Protein AF-A0A956HZG1-F1 (afdb_monomer_lite)

Sequence (227 aa):
VNPGNSGGPVLDGNGQVVGVVTGKLVGGIPVEGLGFATRGTILAELEKSAGSEHEYTGRMDLQFGAGFTVFGGPWGKGAGGTVALSVLAWDLVALRAHFLLGVGDDNVYGTEIVDRDFLRYGWDALLEYRLAARLGGNPFLFSFGGGVGMIFDDVDELVGKGSVDATTCGATKCNVDLTYTNRRTDRDQFMVIGTIGLGEFFRFNLGFNPDDFEDSYMLQAIFGMNI

pLDDT: mean 82.8, std 11.67, range [49.28, 97.0]

Secondary structure (DSSP, 8-state):
--TT-TTPEEE-TTS-EEEEEEEE--SSS--TT-EEEEEHHHHHHHHHHH-TT------EEEEEEEEEEEEEETTEEEEEEEEEEEEEETTTEEEEEEEEEEEEE----SSS-EEEEEEEEEEEEEEEEEEEEEETTEEEEEEEEEEEEEEEEEEEEEEEE----TTTS-SS----PPEEEEEEEEEEEEEEEEEEEETTTEEEEEEE-TT-TTT-EEEEEEEEEE-

Radius of gyration: 28.52 Å; chains: 1; bounding box: 70×40×90 Å

Structure (mmCIF, N/CA/C/O backbone):
data_AF-A0A956HZG1-F1
#
_entry.id   AF-A0A956HZG1-F1
#
loop_
_atom_site.group_PDB
_atom_site.id
_atom_site.type_symbol
_atom_site.label_atom_id
_atom_site.label_alt_id
_atom_site.label_comp_id
_atom_site.label_asym_id
_atom_site.label_entity_id
_atom_site.label_seq_id
_atom_site.pdbx_PDB_ins_code
_atom_site.Cartn_x
_atom_site.Cartn_y
_atom_site.Cartn_z
_atom_site.occupancy
_atom_site.B_iso_or_equiv
_atom_site.auth_seq_id
_atom_site.auth_comp_id
_atom_site.auth_asym_id
_atom_site.auth_atom_id
_atom_site.pdbx_PDB_model_num
ATOM 1 N N . VAL A 1 1 ? -1.688 12.474 40.157 1.00 73.62 1 VAL A N 1
ATOM 2 C CA . VAL A 1 1 ? -1.928 11.306 39.272 1.00 73.62 1 VAL A CA 1
ATOM 3 C C . VAL A 1 1 ? -0.594 10.863 38.698 1.00 73.62 1 VAL A C 1
ATOM 5 O O . VAL A 1 1 ? 0.104 11.722 38.190 1.00 73.62 1 VAL A O 1
ATOM 8 N N . ASN A 1 2 ? -0.217 9.590 38.805 1.00 79.38 2 ASN A N 1
ATOM 9 C CA . ASN A 1 2 ? 1.030 9.047 38.243 1.00 79.38 2 ASN A CA 1
ATOM 10 C C . ASN A 1 2 ? 0.721 7.921 37.240 1.00 79.38 2 ASN A C 1
ATOM 12 O O . ASN A 1 2 ? -0.408 7.418 37.248 1.00 79.38 2 ASN A O 1
ATOM 16 N N . PRO A 1 3 ? 1.683 7.513 36.386 1.00 76.19 3 PRO A N 1
ATOM 17 C CA . PRO A 1 3 ? 1.561 6.271 35.627 1.00 76.19 3 PRO A CA 1
ATOM 18 C C . PRO A 1 3 ? 1.169 5.113 36.556 1.00 76.19 3 PRO A C 1
ATOM 20 O O . PRO A 1 3 ? 1.746 4.968 37.630 1.00 76.19 3 PRO A O 1
ATOM 23 N N . GLY A 1 4 ? 0.155 4.340 36.162 1.00 77.81 4 GLY A N 1
ATOM 24 C CA . GLY A 1 4 ? -0.450 3.291 36.995 1.00 77.81 4 GLY A CA 1
ATOM 25 C C . GLY A 1 4 ? -1.760 3.687 37.688 1.00 77.81 4 GLY A C 1
ATOM 26 O O . GLY A 1 4 ? -2.494 2.807 38.116 1.00 77.81 4 GLY A O 1
ATOM 27 N N . ASN A 1 5 ? -2.113 4.978 37.730 1.00 82.38 5 ASN A N 1
ATOM 28 C CA . ASN A 1 5 ? -3.391 5.430 38.303 1.00 82.38 5 ASN A CA 1
ATOM 29 C C . ASN A 1 5 ? -4.534 5.508 37.273 1.00 82.38 5 ASN A C 1
ATOM 31 O O . ASN A 1 5 ? -5.676 5.746 37.660 1.00 82.38 5 ASN A O 1
ATOM 35 N N . SER A 1 6 ? -4.244 5.376 35.972 1.00 83.12 6 SER A N 1
ATOM 36 C CA . SER A 1 6 ? -5.266 5.393 34.916 1.00 83.12 6 SER A CA 1
ATOM 37 C C . SER A 1 6 ? -6.242 4.230 35.094 1.00 83.12 6 SER A C 1
ATOM 39 O O . SER A 1 6 ? -5.820 3.100 35.318 1.00 83.12 6 SER A O 1
ATOM 41 N N . GLY A 1 7 ? -7.540 4.514 34.990 1.00 84.62 7 GLY A N 1
ATOM 42 C CA . GLY A 1 7 ? -8.609 3.558 35.294 1.00 84.62 7 GLY A CA 1
ATOM 43 C C . GLY A 1 7 ? -9.023 3.527 36.770 1.00 84.62 7 GLY A C 1
ATOM 44 O O . GLY A 1 7 ? -10.041 2.926 37.096 1.00 84.62 7 GLY A O 1
ATOM 45 N N . GLY A 1 8 ? -8.288 4.198 37.665 1.00 89.94 8 GLY A N 1
ATOM 46 C CA . GLY A 1 8 ? -8.662 4.324 39.075 1.00 89.94 8 GLY A CA 1
ATOM 47 C C . GLY A 1 8 ? -9.830 5.300 39.300 1.00 89.94 8 GLY A C 1
ATOM 48 O O . GLY A 1 8 ? -9.995 6.247 38.525 1.00 89.94 8 GLY A O 1
ATOM 49 N N . PRO A 1 9 ? -10.633 5.116 40.364 1.00 92.94 9 PRO A N 1
ATOM 50 C CA . PRO A 1 9 ? -11.754 5.999 40.668 1.00 92.94 9 PRO A CA 1
ATOM 51 C C . PRO A 1 9 ? -11.284 7.355 41.214 1.00 92.94 9 PRO A C 1
ATOM 53 O O . PRO A 1 9 ? -10.295 7.449 41.942 1.00 92.94 9 PRO A O 1
ATOM 56 N N . VAL A 1 10 ? -12.036 8.409 40.902 1.00 92.94 10 VAL A N 1
ATOM 57 C CA . VAL A 1 10 ? -11.962 9.710 41.578 1.00 92.94 10 VAL A CA 1
ATOM 58 C C . VAL A 1 10 ? -13.117 9.789 42.562 1.00 92.94 10 VAL A C 1
ATOM 60 O O . VAL A 1 10 ? -14.270 9.629 42.161 1.00 92.94 10 VAL A O 1
ATOM 63 N N . LEU A 1 11 ? -12.801 10.034 43.833 1.00 94.19 11 LEU A N 1
ATOM 64 C CA . LEU A 1 11 ? -13.776 10.096 44.918 1.00 94.19 11 LEU A CA 1
ATOM 65 C C . LEU A 1 11 ? -14.026 11.546 45.350 1.00 94.19 11 LEU A C 1
ATOM 67 O O . LEU A 1 11 ? -13.102 12.361 45.336 1.00 94.19 11 LEU A O 1
ATOM 71 N N . ASP A 1 12 ? -15.259 11.863 45.741 1.00 95.31 12 ASP A N 1
ATOM 72 C CA . ASP A 1 12 ? -15.576 13.109 46.445 1.00 95.31 12 ASP A CA 1
ATOM 73 C C . ASP A 1 12 ? -15.278 13.015 47.956 1.00 95.31 12 ASP A C 1
ATOM 75 O O . ASP A 1 12 ? -14.813 11.992 48.464 1.00 95.31 12 ASP A O 1
ATOM 79 N N . GLY A 1 13 ? -15.560 14.092 48.698 1.00 94.56 13 GLY A N 1
ATOM 80 C CA . GLY A 1 13 ? -15.362 14.138 50.153 1.00 94.56 13 GLY A CA 1
ATOM 81 C C . GLY A 1 13 ? -16.232 13.160 50.957 1.00 94.56 13 GLY A C 1
ATOM 82 O O . GLY A 1 13 ? -15.965 12.957 52.138 1.00 94.56 13 GLY A O 1
ATOM 83 N N . ASN A 1 14 ? -17.236 12.541 50.332 1.00 95.25 14 ASN A N 1
ATOM 84 C CA . ASN A 1 14 ? -18.112 11.534 50.931 1.00 95.25 14 ASN A CA 1
ATOM 85 C C . ASN A 1 14 ? -17.738 10.103 50.503 1.00 95.25 14 ASN A C 1
ATOM 87 O O . ASN A 1 14 ? -18.454 9.158 50.836 1.00 95.25 14 ASN A O 1
ATOM 91 N N . GLY A 1 15 ? -16.652 9.928 49.742 1.00 92.00 15 GLY A N 1
ATOM 92 C CA . GLY A 1 15 ? -16.235 8.632 49.209 1.00 92.00 15 GLY A CA 1
ATOM 93 C C . GLY A 1 15 ? -17.053 8.152 48.006 1.00 92.00 15 GLY A C 1
ATOM 94 O O . GLY A 1 15 ? -16.964 6.979 47.653 1.00 92.00 15 GLY A O 1
ATOM 95 N N . GLN A 1 16 ? -17.845 9.021 47.371 1.00 93.31 16 GLN A N 1
ATOM 96 C CA . GLN A 1 16 ? -18.624 8.676 46.181 1.00 93.31 16 GLN A CA 1
ATOM 97 C C . GLN A 1 16 ? -17.771 8.793 44.920 1.00 93.31 16 GLN A C 1
ATOM 99 O O . GLN A 1 16 ? -17.002 9.743 44.768 1.00 93.31 16 GLN A O 1
ATOM 104 N N . VAL A 1 17 ? -17.927 7.852 43.985 1.00 91.25 17 VAL A N 1
ATOM 105 C CA . VAL A 1 17 ? -17.213 7.885 42.701 1.00 91.25 17 VAL A CA 1
ATOM 106 C C . VAL A 1 17 ? -17.801 8.982 41.813 1.00 91.25 17 VAL A C 1
ATOM 108 O O . VAL A 1 17 ? -18.934 8.884 41.350 1.00 91.25 17 VAL A O 1
ATOM 111 N N . VAL A 1 18 ? -17.009 10.014 41.530 1.00 95.00 18 VAL A N 1
ATOM 112 C CA . VAL A 1 18 ? -17.389 11.138 40.655 1.00 95.00 18 VAL A CA 1
ATOM 113 C C . VAL A 1 18 ? -16.740 11.071 39.273 1.00 95.00 18 VAL A C 1
ATOM 115 O O . VAL A 1 18 ? -17.099 11.834 38.372 1.00 95.00 18 VAL A O 1
ATOM 118 N N . GLY A 1 19 ? -15.807 10.142 39.064 1.00 93.06 19 GLY A N 1
ATOM 119 C CA . GLY A 1 19 ? -15.171 9.922 37.772 1.00 93.06 19 GLY A CA 1
ATOM 120 C C . GLY A 1 19 ? -14.107 8.836 37.782 1.00 93.06 19 GLY A C 1
ATOM 121 O O . GLY A 1 19 ? -13.880 8.178 38.794 1.00 93.06 19 GLY A O 1
ATOM 122 N N . VAL A 1 20 ? -13.443 8.674 36.641 1.00 92.12 20 VAL A N 1
ATOM 123 C CA . VAL A 1 20 ? -12.341 7.727 36.436 1.00 92.12 20 VAL A CA 1
ATOM 124 C C . VAL A 1 20 ? -11.135 8.485 35.907 1.00 92.12 20 VAL A C 1
ATOM 126 O O . VAL A 1 20 ? -11.248 9.255 34.953 1.00 92.12 20 VAL A O 1
ATOM 129 N N . VAL A 1 21 ? -9.976 8.277 36.526 1.00 90.94 21 VAL A N 1
ATOM 130 C CA . VAL A 1 21 ? -8.713 8.899 36.126 1.00 90.94 21 VAL A CA 1
ATOM 131 C C . VAL A 1 21 ? -8.353 8.450 34.712 1.00 90.94 21 VAL A C 1
ATOM 133 O O . VAL A 1 21 ? -8.165 7.260 34.460 1.00 90.94 21 VAL A O 1
ATOM 136 N N . THR A 1 22 ? -8.206 9.399 33.792 1.00 87.25 22 THR A N 1
ATOM 137 C CA . THR A 1 22 ? -7.825 9.113 32.400 1.00 87.25 22 THR A CA 1
ATOM 138 C C . THR A 1 22 ? -6.346 9.348 32.159 1.00 87.25 22 THR A C 1
ATOM 140 O O . THR A 1 22 ? -5.695 8.562 31.471 1.00 87.25 22 THR A O 1
ATOM 143 N N . GLY A 1 23 ? -5.776 10.374 32.785 1.00 81.75 23 GLY A N 1
ATOM 144 C CA . GLY A 1 23 ? -4.357 10.650 32.645 1.00 81.75 23 GLY A CA 1
ATOM 145 C C . GLY A 1 23 ? -3.878 11.852 33.439 1.00 81.75 23 GLY A C 1
ATOM 146 O O . GLY A 1 23 ? -4.622 12.521 34.154 1.00 81.75 23 GLY A O 1
ATOM 147 N N . LYS A 1 24 ? -2.586 12.123 33.299 1.00 78.25 24 LYS A N 1
ATOM 148 C CA . LYS A 1 24 ? -1.942 13.360 33.736 1.00 78.25 24 LYS A CA 1
ATOM 149 C C . LYS A 1 24 ? -1.638 14.192 32.491 1.00 78.25 24 LYS A C 1
ATOM 151 O O . LYS A 1 24 ? -1.433 13.624 31.424 1.00 78.25 24 LYS A O 1
ATOM 156 N N . LEU A 1 25 ? -1.583 15.515 32.621 1.00 69.00 25 LEU A N 1
ATOM 157 C CA . LEU A 1 25 ? -0.993 16.351 31.576 1.00 69.00 25 LEU A CA 1
ATOM 158 C C . LEU A 1 25 ? 0.485 15.952 31.411 1.00 69.00 25 LEU A C 1
ATOM 160 O O . LEU A 1 25 ? 1.277 16.129 32.338 1.00 69.00 25 LEU A O 1
ATOM 164 N N . VAL A 1 26 ? 0.850 15.378 30.265 1.00 63.88 26 VAL A N 1
ATOM 165 C CA . VAL A 1 26 ? 2.242 15.031 29.947 1.00 63.88 26 VAL A CA 1
ATOM 166 C C . VAL A 1 26 ? 2.642 15.816 28.700 1.00 63.88 26 VAL A C 1
ATOM 168 O O . VAL A 1 26 ? 2.097 15.581 27.628 1.00 63.88 26 VAL A O 1
ATOM 171 N N . GLY A 1 27 ? 3.553 16.779 28.861 1.00 52.97 27 GLY A N 1
ATOM 172 C CA . GLY A 1 27 ? 4.038 17.657 27.789 1.00 52.97 27 GLY A CA 1
ATOM 173 C C . GLY A 1 27 ? 4.014 19.136 28.190 1.00 52.97 27 GLY A C 1
ATOM 174 O O . GLY A 1 27 ? 2.958 19.674 28.508 1.00 52.97 27 GLY A O 1
ATOM 175 N N . GLY A 1 28 ? 5.183 19.788 28.180 1.00 65.44 28 GLY A N 1
ATOM 176 C CA . GLY A 1 28 ? 5.357 21.196 28.565 1.00 65.44 28 GLY A CA 1
ATOM 177 C C . GLY A 1 28 ? 5.917 21.396 29.979 1.00 65.44 28 GLY A C 1
ATOM 178 O O . GLY A 1 28 ? 6.555 20.503 30.537 1.00 65.44 28 GLY A O 1
ATOM 179 N N . ILE A 1 29 ? 5.700 22.590 30.547 1.00 59.28 29 ILE A N 1
ATOM 180 C CA . ILE A 1 29 ? 6.095 22.926 31.924 1.00 59.28 29 ILE A CA 1
ATOM 181 C C . ILE A 1 29 ? 5.394 21.937 32.869 1.00 59.28 29 ILE A C 1
ATOM 183 O O . ILE A 1 29 ? 4.169 21.812 32.795 1.00 59.28 29 ILE A O 1
ATOM 187 N N . PRO A 1 30 ? 6.124 21.217 33.736 1.00 57.19 30 PRO A N 1
ATOM 188 C CA . PRO A 1 30 ? 5.518 20.263 34.651 1.00 57.19 30 PRO A CA 1
ATOM 189 C C . PRO A 1 30 ? 4.584 21.002 35.609 1.00 57.19 30 PRO A C 1
ATOM 191 O O . PRO A 1 30 ? 5.031 21.688 36.523 1.00 57.19 30 PRO A O 1
ATOM 194 N N . VAL A 1 31 ? 3.275 20.866 35.395 1.00 66.44 31 VAL A N 1
ATOM 195 C CA . VAL A 1 31 ? 2.283 21.366 36.345 1.00 66.44 31 VAL A CA 1
ATOM 196 C C . VAL A 1 31 ? 2.022 20.272 37.370 1.00 66.44 31 VAL A C 1
ATOM 198 O O . VAL A 1 31 ? 1.439 19.223 37.073 1.00 66.44 31 VAL A O 1
ATOM 201 N N . GLU A 1 32 ? 2.517 20.488 38.582 1.00 75.19 32 GLU A N 1
ATOM 202 C CA . GLU A 1 32 ? 2.223 19.622 39.715 1.00 75.19 32 GLU A CA 1
ATOM 203 C C . GLU A 1 32 ? 0.752 19.748 40.126 1.00 75.19 32 GLU A C 1
ATOM 205 O O . GLU A 1 32 ? 0.132 20.802 40.008 1.00 75.19 32 GLU A O 1
ATOM 210 N N . GLY A 1 33 ? 0.167 18.641 40.585 1.00 75.69 33 GLY A N 1
ATOM 211 C CA . GLY A 1 33 ? -1.195 18.629 41.124 1.00 75.69 33 GLY A CA 1
ATOM 212 C C . GLY A 1 33 ? -2.339 18.571 40.104 1.00 75.69 33 GLY A C 1
ATOM 213 O O . GLY A 1 33 ? -3.471 18.342 40.517 1.00 75.69 33 GLY A O 1
ATOM 214 N N . LEU A 1 34 ? -2.086 18.685 38.795 1.00 80.06 34 LEU A N 1
ATOM 215 C CA . LEU A 1 34 ? -3.138 18.555 37.776 1.00 80.06 34 LEU A CA 1
ATOM 216 C C . LEU A 1 34 ? -3.239 17.133 37.208 1.00 80.06 34 LEU A C 1
ATOM 218 O O . LEU A 1 34 ? -2.249 16.514 36.812 1.00 80.06 34 LEU A O 1
ATOM 222 N N . GLY A 1 35 ? -4.464 16.618 37.147 1.00 84.00 35 GLY A N 1
ATOM 223 C CA . GLY A 1 35 ? -4.815 15.348 36.519 1.00 84.00 35 GLY A CA 1
ATOM 224 C C . GLY A 1 35 ? -6.185 15.444 35.858 1.00 84.00 35 GLY A C 1
ATOM 225 O O . GLY A 1 35 ? -7.001 16.284 36.232 1.00 84.00 35 GLY A O 1
ATOM 226 N N . PHE A 1 36 ? -6.424 14.586 34.875 1.00 88.12 36 PHE A N 1
ATOM 227 C CA . PHE A 1 36 ? -7.685 14.511 34.153 1.00 88.12 36 PHE A CA 1
ATOM 228 C C . PHE A 1 36 ? -8.458 13.264 34.558 1.00 88.12 36 PHE A C 1
ATOM 230 O O . PHE A 1 36 ? -7.886 12.194 34.797 1.00 88.12 36 PHE A O 1
ATOM 237 N N . ALA A 1 37 ? -9.775 13.417 34.606 1.00 90.62 37 ALA A N 1
ATOM 238 C CA . ALA A 1 37 ? -10.706 12.333 34.836 1.00 90.62 37 ALA A CA 1
ATOM 239 C C . ALA A 1 37 ? -11.943 12.513 33.959 1.00 90.62 37 ALA A C 1
ATOM 241 O O . ALA A 1 37 ? -12.422 13.634 33.771 1.00 90.62 37 ALA A O 1
ATOM 242 N N . THR A 1 38 ? -12.476 11.405 33.455 1.00 91.19 38 THR A N 1
ATOM 243 C CA . THR A 1 38 ? -13.798 11.394 32.827 1.00 91.19 38 THR A CA 1
ATOM 244 C C . THR A 1 38 ? -14.845 11.361 33.927 1.00 91.19 38 THR A C 1
ATOM 246 O O . THR A 1 38 ? -14.749 10.557 34.854 1.00 91.19 38 THR A O 1
ATOM 249 N N . ARG A 1 39 ? -15.846 12.241 33.843 1.00 92.06 39 ARG A N 1
ATOM 250 C CA . ARG A 1 39 ? -16.932 12.310 34.829 1.00 92.06 39 ARG A CA 1
ATOM 251 C C . ARG A 1 39 ? -17.759 11.029 34.816 1.00 92.06 39 ARG A C 1
ATOM 253 O O . ARG A 1 39 ? -18.134 10.546 33.750 1.00 92.06 39 ARG A O 1
ATOM 260 N N . GLY A 1 40 ? -18.114 10.549 36.004 1.00 87.12 40 GLY A N 1
ATOM 261 C CA . GLY A 1 40 ? -18.929 9.348 36.176 1.00 87.12 40 GLY A CA 1
ATOM 262 C C . GLY A 1 40 ? -20.302 9.468 35.514 1.00 87.12 40 GLY A C 1
ATOM 263 O O . GLY A 1 40 ? -20.788 8.499 34.951 1.00 87.12 40 GLY A O 1
ATOM 264 N N . THR A 1 41 ? -20.888 10.669 35.480 1.00 88.75 41 THR A N 1
ATOM 265 C CA . THR A 1 41 ? -22.173 10.916 34.804 1.00 88.75 41 THR A CA 1
ATOM 266 C C . THR A 1 41 ? -22.105 10.651 33.301 1.00 88.75 41 THR A C 1
ATOM 268 O O . THR A 1 41 ? -23.005 10.026 32.758 1.00 88.75 41 THR A O 1
ATOM 271 N N . ILE A 1 42 ? -21.013 11.064 32.647 1.00 83.94 42 ILE A N 1
ATOM 272 C CA . ILE A 1 42 ? -20.795 10.826 31.213 1.00 83.94 42 ILE A CA 1
ATOM 273 C C . ILE A 1 42 ? -20.550 9.341 30.957 1.00 83.94 42 ILE A C 1
ATOM 275 O O . ILE A 1 42 ? -21.062 8.800 29.987 1.00 83.94 42 ILE A O 1
ATOM 279 N N . LEU A 1 43 ? -19.812 8.663 31.840 1.00 81.81 43 LEU A N 1
ATOM 280 C CA . LEU A 1 43 ? -19.607 7.216 31.742 1.00 81.81 43 LEU A CA 1
ATOM 281 C C . LEU A 1 43 ? -20.919 6.443 31.912 1.00 81.81 43 LEU A C 1
ATOM 283 O O . LEU A 1 43 ? -21.157 5.510 31.160 1.00 81.81 43 LEU A O 1
ATOM 287 N N . ALA A 1 44 ? -21.789 6.862 32.832 1.00 80.88 44 ALA A N 1
ATOM 288 C CA . ALA A 1 44 ? -23.104 6.258 33.032 1.00 80.88 44 ALA A CA 1
ATOM 289 C C . ALA A 1 44 ? -24.059 6.520 31.853 1.00 80.88 44 ALA A C 1
ATOM 291 O O . ALA A 1 44 ? -24.886 5.675 31.522 1.00 80.88 44 ALA A O 1
ATOM 292 N N . GLU A 1 45 ? -23.968 7.681 31.200 1.00 81.19 45 GLU A N 1
ATOM 293 C CA . GLU A 1 45 ? -24.670 7.944 29.936 1.00 81.19 45 GLU A CA 1
ATOM 294 C C . GLU A 1 45 ? -24.120 7.077 28.799 1.00 81.19 45 GLU A C 1
ATOM 296 O O . GLU A 1 45 ? -24.895 6.529 28.011 1.00 81.19 45 GLU A O 1
ATOM 301 N N . LEU A 1 46 ? -22.797 6.900 28.740 1.00 75.50 46 LEU A N 1
ATOM 302 C CA . LEU A 1 46 ? -22.145 6.018 27.777 1.00 75.50 46 LEU A CA 1
ATOM 303 C C . LEU A 1 46 ? -22.561 4.558 27.994 1.00 75.50 46 LEU A C 1
ATOM 305 O O . LEU A 1 46 ? -22.884 3.876 27.039 1.00 75.50 46 LEU A O 1
ATOM 309 N N . GLU A 1 47 ? -22.624 4.095 29.240 1.00 76.88 47 GLU A N 1
ATOM 310 C CA . GLU A 1 47 ? -23.087 2.754 29.610 1.00 76.88 47 GLU A CA 1
ATOM 311 C C . GLU A 1 47 ? -24.561 2.547 29.239 1.00 76.88 47 GLU A C 1
ATOM 313 O O . GLU A 1 47 ? -24.920 1.551 28.616 1.00 76.88 47 GLU A O 1
ATOM 318 N N . LYS A 1 48 ? -25.427 3.521 29.547 1.00 74.62 48 LYS A N 1
ATOM 319 C CA . LYS A 1 48 ? -26.851 3.471 29.178 1.00 74.62 48 LYS A CA 1
ATOM 320 C C . LYS A 1 48 ? -27.073 3.480 27.668 1.00 74.62 48 LYS A C 1
ATOM 322 O O . LYS A 1 48 ? -28.012 2.844 27.200 1.00 74.62 48 LYS A O 1
ATOM 327 N N . SER A 1 49 ? -26.249 4.217 26.923 1.00 68.00 49 SER A N 1
ATOM 328 C CA . SER A 1 49 ? -26.307 4.252 25.457 1.00 68.00 49 SER A CA 1
ATOM 329 C C . SER A 1 49 ? -25.631 3.044 24.805 1.00 68.00 49 SER A C 1
ATOM 331 O O . SER A 1 49 ? -26.050 2.643 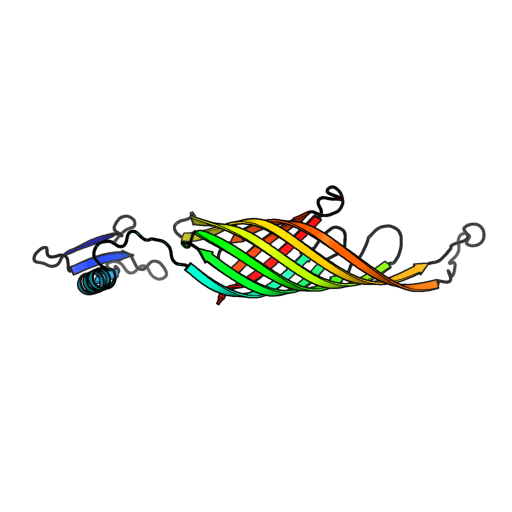23.723 1.00 68.00 49 SER A O 1
ATOM 333 N N . ALA A 1 50 ? -24.646 2.435 25.467 1.00 66.38 50 ALA A N 1
ATOM 334 C CA . ALA A 1 50 ? -23.978 1.214 25.026 1.00 66.38 50 ALA A CA 1
ATOM 335 C C . ALA A 1 50 ? -24.775 -0.063 25.349 1.00 66.38 50 ALA A C 1
ATOM 337 O O . ALA A 1 50 ? -24.559 -1.074 24.691 1.00 66.38 50 ALA A O 1
ATOM 338 N N . GLY A 1 51 ? -25.705 -0.024 26.312 1.00 59.00 51 GLY A N 1
ATOM 339 C CA . GLY A 1 51 ? -26.460 -1.198 26.759 1.00 59.00 51 GLY A CA 1
ATOM 340 C C . GLY A 1 51 ? -25.615 -2.140 27.629 1.00 59.00 51 GLY A C 1
ATOM 341 O O . GLY A 1 51 ? -24.395 -2.204 27.514 1.00 59.00 51 GLY A O 1
ATOM 342 N N . SER A 1 52 ? -26.256 -2.880 28.538 1.00 57.88 52 SER A N 1
ATOM 343 C CA . SER A 1 52 ? -25.573 -3.649 29.592 1.00 57.88 52 SER A CA 1
ATOM 344 C C . SER A 1 52 ? -24.841 -4.923 29.135 1.00 57.88 52 SER A C 1
ATOM 346 O O . SER A 1 52 ? -24.252 -5.589 29.976 1.00 57.88 52 SER A O 1
ATOM 348 N N . GLU A 1 53 ? -24.840 -5.275 27.847 1.00 50.31 53 GLU A N 1
ATOM 349 C CA . GLU A 1 53 ? -24.191 -6.492 27.326 1.00 50.31 53 GLU A CA 1
ATOM 350 C C . GLU A 1 53 ? -23.787 -6.346 25.850 1.00 50.31 53 GLU A C 1
ATOM 352 O O . GLU A 1 53 ? -24.217 -7.101 24.976 1.00 50.31 53 GLU A O 1
ATOM 357 N N . HIS A 1 54 ? -22.956 -5.363 25.525 1.00 50.91 54 HIS A N 1
ATOM 358 C CA . HIS A 1 54 ? -22.249 -5.388 24.247 1.00 50.91 54 HIS A CA 1
ATOM 359 C C . HIS A 1 54 ? -20.795 -5.760 24.501 1.00 50.91 54 HIS A C 1
ATOM 361 O O . HIS A 1 54 ? -19.906 -4.916 24.591 1.00 50.91 54 HIS A O 1
ATOM 367 N N . GLU A 1 55 ? -20.570 -7.074 24.626 1.00 55.78 55 GLU A N 1
ATOM 368 C CA . GLU A 1 55 ? -19.294 -7.663 24.228 1.00 55.78 55 GLU A CA 1
ATOM 369 C C . GLU A 1 55 ? -18.983 -7.075 22.849 1.00 55.78 55 GLU A C 1
ATOM 371 O O . GLU A 1 55 ? -19.829 -7.129 21.959 1.00 55.78 55 GLU A O 1
ATOM 376 N N . TYR A 1 56 ? -17.859 -6.372 22.709 1.00 61.44 56 TYR A N 1
ATOM 377 C CA . TYR A 1 56 ? -17.531 -5.668 21.474 1.00 61.44 56 TYR A CA 1
ATOM 378 C C . TYR A 1 56 ? -17.523 -6.681 20.318 1.00 61.44 56 TYR A C 1
ATOM 380 O O . TYR A 1 56 ? -16.570 -7.435 20.147 1.00 61.44 56 TYR A O 1
ATOM 388 N N . THR A 1 57 ? -18.599 -6.717 19.529 1.00 61.16 57 THR A N 1
ATOM 389 C CA . THR A 1 57 ? -18.782 -7.699 18.449 1.00 61.16 57 THR A CA 1
ATOM 390 C C . THR A 1 57 ? -18.040 -7.307 17.183 1.00 61.16 57 THR A C 1
ATOM 392 O O . THR A 1 57 ? -18.279 -7.901 16.134 1.00 61.16 57 THR A O 1
ATOM 395 N N . GLY A 1 58 ? -17.166 -6.300 17.254 1.00 67.06 58 GLY A N 1
ATOM 396 C CA . GLY A 1 58 ? -16.529 -5.746 16.079 1.00 67.06 58 GLY A CA 1
ATOM 397 C C . GLY A 1 58 ? -17.424 -4.789 15.302 1.00 67.06 58 GLY A C 1
ATOM 398 O O . GLY A 1 58 ? -18.627 -5.010 15.162 1.00 67.06 58 GLY A O 1
ATOM 399 N N . ARG A 1 59 ? -16.831 -3.735 14.744 1.00 82.06 59 ARG A N 1
ATOM 400 C CA . ARG A 1 59 ? -17.480 -2.900 13.734 1.00 82.06 59 ARG A CA 1
ATOM 401 C C . ARG A 1 59 ? -17.132 -3.410 12.337 1.00 82.06 59 ARG A C 1
ATOM 403 O O . ARG A 1 59 ? -16.021 -3.877 12.090 1.00 82.06 59 ARG A O 1
ATOM 410 N N . MET A 1 60 ? -18.099 -3.321 11.428 1.00 87.88 60 MET A N 1
ATOM 411 C CA . MET A 1 60 ? -17.821 -3.337 9.995 1.00 87.88 60 MET A CA 1
ATOM 412 C C . MET A 1 60 ? -17.778 -1.901 9.488 1.00 87.88 60 MET A C 1
ATOM 414 O O . MET A 1 60 ? -18.681 -1.116 9.782 1.00 87.88 60 MET A O 1
ATOM 418 N N . ASP A 1 61 ? -16.733 -1.558 8.748 1.00 88.88 61 ASP A N 1
ATOM 419 C CA . ASP A 1 61 ? -16.514 -0.213 8.234 1.00 88.88 61 ASP A CA 1
ATOM 420 C C . ASP A 1 61 ? -16.086 -0.265 6.768 1.00 88.88 61 ASP A C 1
ATOM 422 O O . ASP A 1 61 ? -15.281 -1.110 6.371 1.00 88.88 61 ASP A O 1
ATOM 426 N N . LEU A 1 62 ? -16.643 0.635 5.963 1.00 92.12 62 LEU A N 1
ATOM 427 C CA . LEU A 1 62 ? -16.248 0.835 4.574 1.00 92.12 62 LEU A CA 1
ATOM 428 C C . LEU A 1 62 ? -15.397 2.098 4.517 1.00 92.12 62 LEU A C 1
ATOM 430 O O . LEU A 1 62 ? -15.859 3.157 4.930 1.00 92.12 62 LEU A O 1
ATOM 434 N N . GLN A 1 63 ? -14.179 1.983 4.002 1.00 91.38 63 GLN A N 1
ATOM 435 C CA . GLN A 1 63 ? -13.209 3.075 3.986 1.00 91.38 63 GLN A CA 1
ATOM 436 C C . GLN A 1 63 ? -12.739 3.348 2.564 1.00 91.38 63 GLN A C 1
ATOM 438 O O . GLN A 1 63 ? -12.485 2.411 1.796 1.00 91.38 63 GLN A O 1
ATOM 443 N N . PHE A 1 64 ? -12.574 4.629 2.244 1.00 93.31 64 PHE A N 1
ATOM 444 C CA . PHE A 1 64 ? -12.060 5.079 0.956 1.00 93.31 64 PHE A CA 1
ATOM 445 C C . PHE A 1 64 ? -10.714 5.752 1.160 1.00 93.31 64 PHE A C 1
ATOM 447 O O . PHE A 1 64 ? -10.579 6.659 1.970 1.00 93.31 64 PHE A O 1
ATOM 454 N N . GLY A 1 65 ? -9.704 5.311 0.425 1.00 90.38 65 GLY A N 1
ATOM 455 C CA . GLY A 1 65 ? -8.361 5.855 0.515 1.00 90.38 65 GLY A CA 1
ATOM 456 C C . GLY A 1 65 ? -7.946 6.577 -0.752 1.00 90.38 65 GLY A C 1
ATOM 457 O O . GLY A 1 65 ? -8.316 6.190 -1.859 1.00 90.38 65 GLY A O 1
ATOM 458 N N . ALA A 1 66 ? -7.119 7.599 -0.592 1.00 92.31 66 ALA A N 1
ATOM 459 C CA . ALA A 1 66 ? -6.341 8.166 -1.682 1.00 92.31 66 ALA A CA 1
ATOM 460 C C . ALA A 1 66 ? -4.928 8.472 -1.189 1.00 92.31 66 ALA A C 1
ATOM 462 O O . ALA A 1 66 ? -4.704 8.734 -0.003 1.00 92.31 66 ALA A O 1
ATOM 463 N N . GLY A 1 67 ? -3.968 8.418 -2.100 1.00 92.12 67 GLY A N 1
ATOM 464 C CA . GLY A 1 67 ? -2.572 8.596 -1.758 1.00 92.12 67 GLY A CA 1
ATOM 465 C C . GLY A 1 67 ? -1.662 8.689 -2.964 1.00 92.12 67 GLY A C 1
ATOM 466 O O . GLY A 1 67 ? -2.100 8.758 -4.114 1.00 92.12 67 GLY A O 1
ATOM 467 N N . PHE A 1 68 ? -0.372 8.654 -2.675 1.00 92.88 68 PHE A N 1
ATOM 468 C CA . PHE A 1 68 ? 0.671 8.477 -3.663 1.00 92.88 68 PHE A CA 1
ATOM 469 C C . PHE A 1 68 ? 1.445 7.197 -3.371 1.00 92.88 68 PHE A C 1
ATOM 471 O O . PHE A 1 68 ? 1.515 6.709 -2.243 1.00 92.88 68 PHE A O 1
ATOM 478 N N . THR A 1 69 ? 2.016 6.635 -4.419 1.00 92.62 69 THR A N 1
ATOM 479 C CA . THR A 1 69 ? 2.837 5.439 -4.370 1.00 92.62 69 THR A CA 1
ATOM 480 C C . THR A 1 69 ? 4.179 5.754 -4.991 1.00 92.62 69 THR A C 1
ATOM 482 O O . THR A 1 69 ? 4.242 6.428 -6.015 1.00 92.62 69 THR A O 1
ATOM 485 N N . VAL A 1 70 ? 5.240 5.216 -4.406 1.00 92.12 70 VAL A N 1
ATOM 486 C CA . VAL A 1 70 ? 6.527 5.055 -5.086 1.00 92.12 70 VAL A CA 1
ATOM 487 C C . VAL A 1 70 ? 6.800 3.568 -5.238 1.00 92.12 70 VAL A C 1
ATOM 489 O O . VAL A 1 70 ? 6.496 2.782 -4.338 1.00 92.12 70 VAL A O 1
ATOM 492 N N . PHE A 1 71 ? 7.343 3.170 -6.378 1.00 89.75 71 PHE A N 1
ATOM 493 C CA . PHE A 1 71 ? 7.649 1.776 -6.664 1.00 89.75 71 PHE A CA 1
ATOM 494 C C . PHE A 1 71 ? 9.036 1.651 -7.286 1.00 89.75 71 PHE A C 1
ATOM 496 O O . PHE A 1 71 ? 9.538 2.571 -7.935 1.00 89.75 71 PHE A O 1
ATOM 503 N N . GLY A 1 72 ? 9.668 0.506 -7.064 1.00 87.88 72 GLY A N 1
ATOM 504 C CA . GLY A 1 72 ? 10.971 0.195 -7.622 1.00 87.88 72 GLY A CA 1
ATOM 505 C C . GLY A 1 72 ? 11.230 -1.302 -7.657 1.00 87.88 72 GLY A C 1
ATOM 506 O O . GLY A 1 72 ? 10.783 -2.045 -6.784 1.00 87.88 72 GLY A O 1
ATOM 507 N N . GLY A 1 73 ? 11.976 -1.730 -8.664 1.00 84.31 73 GLY A N 1
ATOM 508 C CA . GLY A 1 73 ? 12.406 -3.110 -8.840 1.00 84.31 73 GLY A CA 1
ATOM 509 C C . GLY A 1 73 ? 13.519 -3.200 -9.883 1.00 84.31 73 GLY A C 1
ATOM 510 O O . GLY A 1 73 ? 14.061 -2.166 -10.288 1.00 84.31 73 GLY A O 1
ATOM 511 N N . PRO A 1 74 ? 13.858 -4.415 -10.333 1.00 77.56 74 PRO A N 1
ATOM 512 C CA . PRO A 1 74 ? 14.823 -4.638 -11.410 1.00 77.56 74 PRO A CA 1
ATOM 513 C C . PRO A 1 74 ? 14.454 -3.951 -12.735 1.00 77.56 74 PRO A C 1
ATOM 515 O O . PRO A 1 74 ? 15.332 -3.715 -13.554 1.00 77.56 74 PRO A O 1
ATOM 518 N N . TRP A 1 75 ? 13.179 -3.597 -12.926 1.00 68.88 75 TRP A N 1
ATOM 519 C CA . TRP A 1 75 ? 12.629 -3.034 -14.170 1.00 68.88 75 TRP A CA 1
ATOM 520 C C . TRP A 1 75 ? 12.367 -1.531 -14.126 1.00 68.88 75 TRP A C 1
ATOM 522 O O . TRP A 1 75 ? 11.511 -1.029 -14.849 1.00 68.88 75 TRP A O 1
ATOM 532 N N . GLY A 1 76 ? 13.019 -0.831 -13.205 1.00 81.06 76 GLY A N 1
ATOM 533 C CA . GLY A 1 76 ? 12.900 0.613 -13.095 1.00 81.06 76 GLY A CA 1
ATOM 534 C C . GLY A 1 76 ? 12.223 1.087 -11.821 1.00 81.06 76 GLY A C 1
ATOM 535 O O . GLY A 1 76 ? 11.909 0.330 -10.893 1.00 81.06 76 GLY A O 1
ATOM 536 N N . LYS A 1 77 ? 12.075 2.406 -11.750 1.00 90.31 77 LYS A N 1
ATOM 537 C CA . LYS A 1 77 ? 11.573 3.129 -10.582 1.00 90.31 77 LYS A CA 1
ATOM 538 C C . LYS A 1 77 ? 10.561 4.157 -11.038 1.00 90.31 77 LYS A C 1
ATOM 540 O O . LYS A 1 77 ? 10.712 4.756 -12.095 1.00 90.31 77 LYS A O 1
ATOM 545 N N . GLY A 1 78 ? 9.557 4.408 -10.215 1.00 91.81 78 GLY A N 1
ATOM 546 C CA . GLY A 1 78 ? 8.545 5.392 -10.551 1.00 91.81 78 GLY A CA 1
ATOM 547 C C . GLY A 1 78 ? 7.694 5.804 -9.370 1.00 91.81 78 GLY A C 1
ATOM 548 O O . GLY A 1 78 ? 7.898 5.383 -8.225 1.00 91.81 78 GLY A O 1
ATOM 549 N N . ALA A 1 79 ? 6.742 6.675 -9.669 1.00 94.88 79 ALA A N 1
ATOM 550 C CA . ALA A 1 79 ? 5.797 7.195 -8.705 1.00 94.88 79 ALA A CA 1
ATOM 551 C C . ALA A 1 79 ? 4.437 7.435 -9.357 1.00 94.88 79 ALA A C 1
ATOM 553 O O . ALA A 1 79 ? 4.320 7.627 -10.566 1.00 94.88 79 ALA A O 1
ATOM 554 N N . GLY A 1 80 ? 3.389 7.428 -8.545 1.00 94.62 80 GLY A N 1
A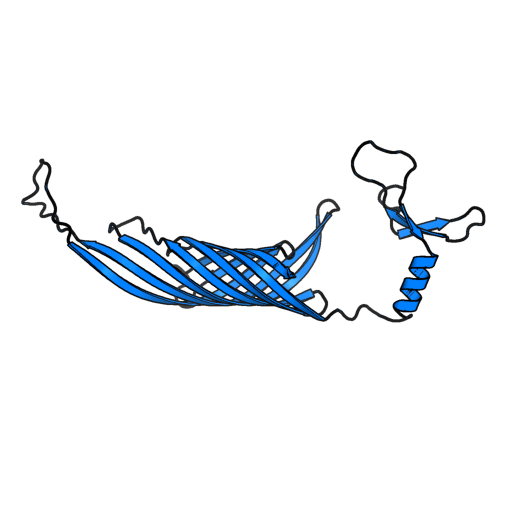TOM 555 C CA . GLY A 1 80 ? 2.030 7.553 -9.039 1.00 94.62 80 GLY A CA 1
ATOM 556 C C . GLY A 1 80 ? 1.019 7.913 -7.970 1.00 94.62 80 GLY A C 1
ATOM 557 O O . GLY A 1 80 ? 1.326 7.956 -6.779 1.00 94.62 80 GLY A O 1
ATOM 558 N N . GLY A 1 81 ? -0.206 8.155 -8.414 1.00 95.12 81 GLY A N 1
ATOM 559 C CA . GLY A 1 81 ? -1.369 8.238 -7.548 1.00 95.12 81 GLY A CA 1
ATOM 560 C C . GLY A 1 81 ? -1.911 6.846 -7.242 1.00 95.12 81 GLY A C 1
ATOM 561 O O . GLY A 1 81 ? -1.804 5.922 -8.050 1.00 95.12 81 GLY A O 1
ATOM 562 N N . THR A 1 82 ? -2.524 6.702 -6.074 1.00 94.50 82 THR A N 1
ATOM 563 C CA . THR A 1 82 ? -3.296 5.510 -5.739 1.00 94.50 82 THR A CA 1
ATOM 564 C C . THR A 1 82 ? -4.627 5.881 -5.114 1.00 94.50 82 THR A C 1
ATOM 566 O O . THR A 1 82 ? -4.736 6.861 -4.373 1.00 94.50 82 THR A O 1
ATOM 569 N N . VAL A 1 83 ? -5.642 5.084 -5.417 1.00 95.75 83 VAL A N 1
ATOM 570 C CA . VAL A 1 83 ? -6.926 5.094 -4.721 1.00 95.75 83 VAL A CA 1
ATOM 571 C C . VAL A 1 83 ? -7.172 3.718 -4.128 1.00 95.75 83 VAL A C 1
ATOM 573 O O . VAL A 1 83 ? -6.757 2.709 -4.694 1.00 95.75 83 VAL A O 1
ATOM 576 N N . ALA A 1 84 ? -7.836 3.680 -2.981 1.00 93.81 84 ALA A N 1
ATOM 577 C CA . ALA A 1 84 ? -8.087 2.461 -2.239 1.00 93.81 84 ALA A CA 1
ATOM 578 C C . ALA A 1 84 ? -9.556 2.347 -1.844 1.00 93.81 84 ALA A C 1
ATOM 580 O O . ALA A 1 84 ? -10.209 3.337 -1.512 1.00 93.81 84 ALA A O 1
ATOM 581 N N . LEU A 1 85 ? -10.044 1.117 -1.811 1.00 95.25 85 LEU A N 1
ATOM 582 C CA . LEU A 1 85 ? -11.304 0.750 -1.184 1.00 95.25 85 LEU A CA 1
ATOM 583 C C . LEU A 1 85 ? -11.012 -0.350 -0.174 1.00 95.25 85 LEU A C 1
ATOM 585 O O . LEU A 1 85 ? -10.319 -1.312 -0.501 1.00 95.25 85 LEU A O 1
ATOM 589 N N . SER A 1 86 ? -11.537 -0.242 1.041 1.00 93.19 86 SER A N 1
ATOM 590 C CA . SER A 1 86 ? -11.390 -1.323 2.013 1.00 93.19 86 SER A CA 1
ATOM 591 C C . SER A 1 86 ? -12.630 -1.556 2.848 1.00 93.19 86 SER A C 1
ATOM 593 O O . SER A 1 86 ? -13.322 -0.616 3.228 1.00 93.19 86 SER A O 1
ATOM 595 N N . VAL A 1 87 ? -12.855 -2.824 3.170 1.00 93.56 87 VAL A N 1
ATOM 596 C CA . VAL A 1 87 ? -13.821 -3.273 4.165 1.00 93.56 87 VAL A CA 1
ATOM 597 C C . VAL A 1 87 ? -13.034 -3.742 5.378 1.00 93.56 87 VAL A C 1
ATOM 599 O O . VAL A 1 87 ? -12.268 -4.702 5.293 1.00 93.56 87 VAL A O 1
ATOM 602 N N . LEU A 1 88 ? -13.215 -3.057 6.500 1.00 91.00 88 LEU A N 1
ATOM 603 C CA . LEU A 1 88 ? -12.675 -3.445 7.794 1.00 91.00 88 LEU A CA 1
ATOM 604 C C . LEU A 1 88 ? -13.751 -4.207 8.559 1.00 91.00 88 LEU A C 1
ATOM 606 O O . LEU A 1 88 ? -14.840 -3.687 8.769 1.00 91.00 88 LEU A O 1
ATOM 610 N N . ALA A 1 89 ? -13.444 -5.426 8.979 1.00 89.31 89 ALA A N 1
ATOM 611 C CA . ALA A 1 89 ? -14.305 -6.261 9.790 1.00 89.31 89 ALA A CA 1
ATOM 612 C C . ALA A 1 89 ? -13.668 -6.493 11.164 1.00 89.31 89 ALA A C 1
ATOM 614 O O . ALA A 1 89 ? -12.489 -6.839 11.290 1.00 89.31 89 ALA A O 1
ATOM 615 N N . TRP A 1 90 ? -14.474 -6.302 12.202 1.00 88.06 90 TRP A N 1
ATOM 616 C CA . TRP A 1 90 ? -14.099 -6.462 13.604 1.00 88.06 90 TRP A CA 1
ATOM 617 C C . TRP A 1 90 ? -12.958 -5.573 14.095 1.00 88.06 90 TRP A C 1
ATOM 619 O O . TRP A 1 90 ? -12.303 -5.918 15.070 1.00 88.06 90 TRP A O 1
ATOM 629 N N . ASP A 1 91 ? -12.687 -4.462 13.408 1.00 84.94 91 ASP A N 1
ATOM 630 C CA . ASP A 1 91 ? -11.489 -3.627 13.594 1.00 84.94 91 ASP A CA 1
ATOM 631 C C . ASP A 1 91 ? -10.144 -4.381 13.462 1.00 84.94 91 ASP A C 1
ATOM 633 O O . ASP A 1 91 ? -9.077 -3.813 13.709 1.00 84.94 91 ASP A O 1
ATOM 637 N N . LEU A 1 92 ? -10.174 -5.642 13.017 1.00 89.38 92 LEU A N 1
ATOM 638 C CA . LEU A 1 92 ? -9.028 -6.551 13.000 1.00 89.38 92 LEU A CA 1
ATOM 639 C C . LEU A 1 92 ? -8.674 -7.010 11.592 1.00 89.38 92 LEU A C 1
ATOM 641 O O . LEU A 1 92 ? -7.501 -7.035 11.240 1.00 89.38 92 LEU A O 1
ATOM 645 N N . VAL A 1 93 ? -9.664 -7.383 10.785 1.00 92.31 93 VAL A N 1
ATOM 646 C CA . VAL A 1 93 ? -9.435 -7.965 9.460 1.00 92.31 93 VAL A CA 1
ATOM 647 C C . VAL A 1 93 ? -9.836 -6.954 8.407 1.00 92.31 93 VAL A C 1
ATOM 649 O O . VAL A 1 93 ? -10.981 -6.517 8.385 1.00 92.31 93 VAL A O 1
ATOM 652 N N . ALA A 1 94 ? -8.918 -6.584 7.522 1.00 92.62 94 ALA A N 1
ATOM 653 C CA . ALA A 1 94 ? -9.216 -5.684 6.418 1.00 92.62 94 ALA A CA 1
ATOM 654 C C . ALA A 1 94 ? -9.079 -6.416 5.084 1.00 92.62 94 ALA A C 1
ATOM 656 O O . ALA A 1 94 ? -8.039 -7.001 4.795 1.00 92.62 94 ALA A O 1
ATOM 657 N N . LEU A 1 95 ? -10.121 -6.347 4.260 1.00 95.50 95 LEU A N 1
ATOM 658 C CA . LEU A 1 95 ? -10.026 -6.637 2.835 1.00 95.50 95 LEU A CA 1
ATOM 659 C C . LEU A 1 95 ? -9.864 -5.308 2.107 1.00 95.50 95 LEU A C 1
ATOM 661 O O . LEU A 1 95 ? -10.716 -4.428 2.234 1.00 95.50 95 LEU A O 1
ATOM 665 N N . ARG A 1 96 ? -8.776 -5.147 1.364 1.00 94.31 96 ARG A N 1
ATOM 666 C CA . ARG A 1 96 ? -8.402 -3.885 0.727 1.00 94.31 96 ARG A CA 1
ATOM 667 C C . ARG A 1 96 ? -8.102 -4.110 -0.739 1.00 94.31 96 ARG A C 1
ATOM 669 O O . ARG A 1 96 ? -7.487 -5.105 -1.086 1.00 94.31 96 ARG A O 1
ATOM 676 N N . ALA A 1 97 ? -8.514 -3.174 -1.576 1.00 95.81 97 ALA A N 1
ATOM 677 C CA . ALA A 1 97 ? -8.115 -3.116 -2.966 1.00 95.81 97 ALA A CA 1
ATOM 678 C C . ALA A 1 97 ? -7.489 -1.758 -3.259 1.00 95.81 97 ALA A C 1
ATOM 680 O O . ALA A 1 97 ? -8.030 -0.732 -2.834 1.00 95.81 97 ALA A O 1
ATOM 681 N N . HIS A 1 98 ? -6.381 -1.754 -3.990 1.00 94.62 98 HIS A N 1
ATOM 682 C CA . HIS A 1 98 ? -5.766 -0.536 -4.500 1.00 94.62 98 HIS A CA 1
ATOM 683 C C . HIS A 1 98 ? -5.835 -0.507 -6.017 1.00 94.62 98 HIS A C 1
ATOM 685 O O . HIS A 1 98 ? -5.706 -1.532 -6.680 1.00 94.62 98 HIS A O 1
ATOM 691 N N . PHE A 1 99 ? -5.973 0.699 -6.551 1.00 96.25 99 PHE A N 1
ATOM 692 C CA . PHE A 1 99 ? -5.696 1.008 -7.942 1.00 96.25 99 PHE A CA 1
ATOM 693 C C . PHE A 1 99 ? -4.545 2.004 -7.988 1.00 96.25 99 PHE A C 1
ATOM 695 O O . PHE A 1 99 ? -4.492 2.953 -7.200 1.00 96.25 99 PHE A O 1
ATOM 702 N N . LEU A 1 100 ? -3.615 1.767 -8.899 1.00 94.31 100 LEU A N 1
ATOM 703 C CA . LEU A 1 100 ? -2.396 2.530 -9.102 1.00 94.31 100 LEU A CA 1
ATOM 704 C C . LEU A 1 100 ? -2.419 3.125 -10.508 1.00 94.31 100 LEU A C 1
ATOM 706 O O . LEU A 1 100 ? -2.711 2.419 -11.472 1.00 94.31 100 LEU A O 1
ATOM 710 N N . LEU A 1 101 ? -2.037 4.394 -10.614 1.00 96.06 101 LEU A N 1
ATOM 711 C CA . LEU A 1 101 ? -1.645 5.018 -11.871 1.00 96.06 101 LEU A CA 1
ATOM 712 C C . LEU A 1 101 ? -0.354 5.795 -11.636 1.00 96.06 101 LEU A C 1
ATOM 714 O O . LEU A 1 101 ? -0.333 6.719 -10.821 1.00 96.06 101 LEU A O 1
ATOM 718 N N . GLY A 1 102 ? 0.716 5.436 -12.330 1.00 94.44 102 GLY A N 1
ATOM 719 C CA . GLY A 1 102 ? 2.023 6.049 -12.145 1.00 94.44 102 GLY A CA 1
ATOM 720 C C . GLY A 1 102 ? 2.846 6.105 -13.413 1.00 94.44 102 GLY A C 1
ATOM 721 O O . GLY A 1 102 ? 2.505 5.504 -14.423 1.00 94.44 102 GLY A O 1
ATOM 722 N N . VAL A 1 103 ? 3.940 6.844 -13.333 1.00 93.56 103 VAL A N 1
ATOM 723 C CA . VAL A 1 103 ? 4.951 6.949 -14.383 1.00 93.56 103 VAL A CA 1
ATOM 724 C C . VAL A 1 103 ? 6.308 6.601 -13.790 1.00 93.56 103 VAL A C 1
ATOM 726 O O . VAL A 1 103 ? 6.539 6.796 -12.590 1.00 93.56 103 VAL A O 1
ATOM 729 N N . GLY A 1 104 ? 7.197 6.066 -14.609 1.00 90.62 104 GLY A N 1
ATOM 730 C CA . GLY A 1 104 ? 8.530 5.684 -14.178 1.00 90.62 104 GLY A CA 1
ATOM 731 C C . GLY A 1 104 ? 9.511 5.588 -15.330 1.00 90.62 104 GLY A C 1
ATOM 732 O O . GLY A 1 104 ? 9.147 5.779 -16.486 1.00 90.62 104 GLY A O 1
ATOM 733 N N . ASP A 1 105 ? 10.747 5.292 -14.953 1.00 87.12 105 ASP A N 1
ATOM 734 C CA . ASP A 1 105 ? 11.904 5.184 -15.831 1.00 87.12 105 ASP A CA 1
ATOM 735 C C . ASP A 1 105 ? 12.651 3.868 -15.520 1.00 87.12 105 ASP A C 1
ATOM 737 O O . ASP A 1 105 ? 12.888 3.524 -14.349 1.00 87.12 105 ASP A O 1
ATOM 741 N N . ASP A 1 106 ? 12.966 3.110 -16.571 1.00 78.94 106 ASP A N 1
ATOM 742 C CA . ASP A 1 106 ? 13.717 1.849 -16.578 1.00 78.94 106 ASP A CA 1
ATOM 743 C C . ASP A 1 106 ? 15.14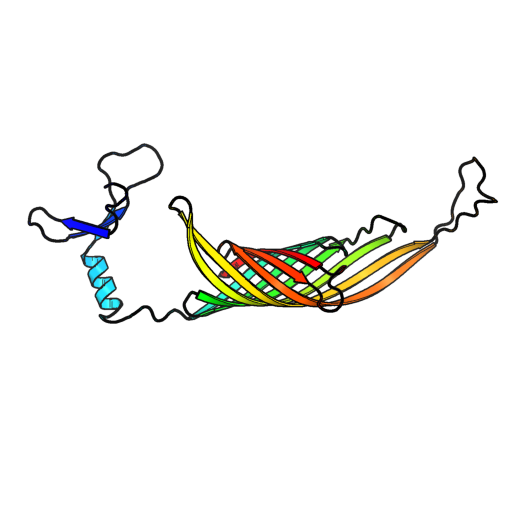2 2.054 -17.134 1.00 78.94 106 ASP A C 1
ATOM 745 O O . ASP A 1 106 ? 15.496 1.608 -18.226 1.00 78.94 106 ASP A O 1
ATOM 749 N N . ASN A 1 107 ? 15.989 2.724 -16.348 1.00 66.44 107 ASN A N 1
ATOM 750 C CA . ASN A 1 107 ? 17.415 2.874 -16.638 1.00 66.44 107 ASN A CA 1
ATOM 751 C C . ASN A 1 107 ? 18.199 1.584 -16.314 1.00 66.44 107 ASN A C 1
ATOM 753 O O . ASN A 1 107 ? 18.690 1.389 -15.194 1.00 66.44 107 ASN A O 1
ATOM 757 N N . VAL A 1 108 ? 18.366 0.703 -17.306 1.00 58.00 108 VAL A N 1
ATOM 758 C CA . VAL A 1 108 ? 19.193 -0.510 -17.179 1.00 58.00 108 VAL A CA 1
ATOM 759 C C . VAL A 1 108 ? 20.671 -0.175 -17.404 1.00 58.00 108 VAL A C 1
ATOM 761 O O . VAL A 1 108 ? 21.132 0.031 -18.526 1.00 58.00 108 VAL A O 1
ATOM 764 N N . TYR A 1 109 ? 21.465 -0.181 -16.332 1.00 49.31 109 TYR A N 1
ATOM 765 C CA . TYR A 1 109 ? 22.923 -0.097 -16.435 1.00 49.31 109 TYR A CA 1
ATOM 766 C C . TYR A 1 109 ? 23.488 -1.409 -16.995 1.00 49.31 109 TYR A C 1
ATOM 768 O O . TYR A 1 109 ? 23.486 -2.418 -16.293 1.00 49.31 109 TYR A O 1
ATOM 776 N N . GLY A 1 110 ? 24.037 -1.419 -18.216 1.00 50.31 110 GLY A N 1
ATOM 777 C CA . GLY A 1 110 ? 24.862 -2.566 -18.607 1.00 50.31 110 GLY A CA 1
ATOM 778 C C . GLY A 1 110 ? 25.301 -2.705 -20.055 1.00 50.31 110 GLY A C 1
ATOM 779 O O . GLY A 1 110 ? 26.472 -3.009 -20.260 1.00 50.31 110 GLY A O 1
ATOM 780 N N . THR A 1 111 ? 24.435 -2.544 -21.061 1.00 49.28 111 THR A N 1
ATOM 781 C CA . THR A 1 111 ? 24.834 -2.930 -22.438 1.00 49.28 111 THR A CA 1
ATOM 782 C C . THR A 1 111 ? 24.227 -2.137 -23.599 1.00 49.28 111 THR A C 1
ATOM 784 O O . THR A 1 111 ? 24.753 -2.244 -24.702 1.00 49.28 111 THR A O 1
ATOM 787 N N . GLU A 1 112 ? 23.241 -1.265 -23.389 1.00 56.34 112 GLU A N 1
ATOM 788 C CA . GLU A 1 112 ? 22.689 -0.377 -24.425 1.00 56.34 112 GLU A CA 1
ATOM 789 C C . GLU A 1 112 ? 22.285 0.961 -23.765 1.00 56.34 112 GLU A C 1
ATOM 791 O O . GLU A 1 112 ? 21.878 0.966 -22.603 1.00 56.34 112 GLU A O 1
ATOM 796 N N . ILE A 1 113 ? 22.435 2.106 -24.455 1.00 55.19 113 ILE A N 1
ATOM 797 C CA . ILE A 1 113 ? 21.812 3.366 -24.001 1.00 55.19 113 ILE A CA 1
ATOM 798 C C . ILE A 1 113 ? 20.337 3.228 -24.353 1.00 55.19 113 ILE A C 1
ATOM 800 O O . ILE A 1 113 ? 19.935 3.534 -25.477 1.00 55.19 113 ILE A O 1
ATOM 804 N N . VAL A 1 114 ? 19.571 2.675 -23.422 1.00 63.69 114 VAL A N 1
ATOM 805 C CA . VAL A 1 114 ? 18.127 2.549 -23.556 1.00 63.69 114 VAL A CA 1
ATOM 806 C C . VAL A 1 114 ? 17.500 3.505 -22.564 1.00 63.69 114 VAL A C 1
ATOM 808 O O . VAL A 1 114 ? 17.678 3.342 -21.360 1.00 63.69 114 VAL A O 1
ATOM 811 N N . ASP A 1 115 ? 16.816 4.510 -23.096 1.00 70.31 115 ASP A N 1
ATOM 812 C CA . ASP A 1 115 ? 15.914 5.353 -22.321 1.00 70.31 115 ASP A CA 1
ATOM 813 C C . ASP A 1 115 ? 14.518 4.731 -22.422 1.00 70.31 115 ASP A C 1
ATOM 815 O O . ASP A 1 115 ? 14.053 4.416 -23.528 1.00 70.31 115 ASP A O 1
ATOM 819 N N . ARG A 1 116 ? 13.908 4.449 -21.272 1.00 78.06 116 ARG A N 1
ATOM 820 C CA . ARG A 1 116 ? 12.645 3.714 -21.168 1.00 78.06 116 ARG A CA 1
ATOM 821 C C . ARG A 1 116 ? 11.744 4.413 -20.177 1.00 78.06 116 ARG A C 1
ATOM 823 O O . ARG A 1 116 ? 11.786 4.126 -18.982 1.00 78.06 116 ARG A O 1
ATOM 830 N N . ASP A 1 117 ? 10.873 5.251 -20.705 1.00 85.94 117 ASP A N 1
ATOM 831 C CA . ASP A 1 117 ? 9.751 5.768 -19.943 1.00 85.94 117 ASP A CA 1
ATOM 832 C C . ASP A 1 117 ? 8.600 4.764 -19.995 1.00 85.94 117 ASP A C 1
ATOM 834 O O . ASP A 1 117 ? 8.324 4.143 -21.028 1.00 85.94 117 ASP A O 1
ATOM 838 N N . PHE A 1 118 ? 7.905 4.604 -18.872 1.00 88.50 118 PHE A N 1
ATOM 839 C CA . PHE A 1 118 ? 6.719 3.762 -18.821 1.00 88.50 118 PHE A CA 1
ATOM 840 C C . PHE A 1 118 ? 5.562 4.413 -18.075 1.00 88.50 118 PHE A C 1
ATOM 842 O O . PHE A 1 118 ? 5.727 5.076 -17.044 1.00 88.50 118 PHE A O 1
ATOM 849 N N . LEU A 1 119 ? 4.359 4.173 -18.596 1.00 92.31 119 LEU A N 1
ATOM 850 C CA . LEU A 1 119 ? 3.103 4.436 -17.913 1.00 92.31 119 LEU A CA 1
ATOM 851 C C . LEU A 1 119 ? 2.629 3.138 -17.260 1.00 92.31 119 LEU A C 1
ATOM 853 O O . LEU A 1 119 ? 2.365 2.150 -17.939 1.00 92.31 119 LEU A O 1
ATOM 857 N N . ARG A 1 120 ? 2.481 3.166 -15.938 1.00 92.50 120 ARG A N 1
ATOM 858 C CA . ARG A 1 120 ? 2.045 2.032 -15.131 1.00 92.50 120 ARG A CA 1
ATOM 859 C C . ARG A 1 120 ? 0.609 2.214 -14.677 1.00 92.50 120 ARG A C 1
ATOM 861 O O . ARG A 1 120 ? 0.289 3.186 -13.990 1.00 92.50 120 ARG A O 1
ATOM 868 N N . TYR A 1 121 ? -0.228 1.226 -14.950 1.00 94.81 121 TYR A N 1
ATOM 869 C CA . TYR A 1 121 ? -1.498 1.047 -14.260 1.00 94.81 121 TYR A CA 1
ATOM 870 C C . TYR A 1 121 ? -1.510 -0.317 -13.584 1.00 94.81 121 TYR A C 1
ATOM 872 O O . TYR A 1 121 ? -0.977 -1.299 -14.090 1.00 94.81 121 TYR A O 1
ATOM 880 N N . GLY A 1 122 ? -2.072 -0.382 -12.387 1.00 94.06 122 GLY A N 1
ATOM 881 C CA . GLY A 1 122 ? -2.048 -1.611 -11.612 1.00 94.06 122 GLY A CA 1
ATOM 882 C C . GLY A 1 122 ? -3.180 -1.672 -10.618 1.00 94.06 122 GLY A C 1
ATOM 883 O O . GLY A 1 122 ? -3.808 -0.661 -10.292 1.00 94.06 122 GLY A O 1
ATOM 884 N N . TRP A 1 123 ? -3.437 -2.874 -10.135 1.00 95.75 123 TRP A N 1
ATOM 885 C CA . TRP A 1 123 ? -4.362 -3.092 -9.043 1.00 95.75 123 TRP A CA 1
ATOM 886 C C . TRP A 1 123 ? -3.858 -4.203 -8.138 1.00 95.75 123 TRP A C 1
ATOM 888 O O . TRP A 1 123 ? -3.154 -5.111 -8.576 1.00 95.75 123 TRP A O 1
ATOM 898 N N . ASP A 1 124 ? -4.246 -4.140 -6.874 1.00 95.25 124 ASP A N 1
ATOM 899 C CA . ASP A 1 124 ? -4.026 -5.219 -5.924 1.00 95.25 124 ASP A CA 1
ATOM 900 C C . ASP A 1 124 ? -5.255 -5.436 -5.043 1.00 95.25 124 ASP A C 1
ATOM 902 O O . ASP A 1 124 ? -6.107 -4.556 -4.909 1.00 95.25 124 ASP A O 1
ATOM 906 N N . ALA A 1 125 ? -5.361 -6.643 -4.496 1.00 96.62 125 ALA A N 1
ATOM 907 C CA . ALA A 1 125 ? -6.344 -7.043 -3.508 1.00 96.62 125 ALA A CA 1
ATOM 908 C C . ALA A 1 125 ? -5.624 -7.769 -2.368 1.00 96.62 125 ALA A C 1
ATOM 910 O O . ALA A 1 125 ? -4.972 -8.792 -2.582 1.00 96.62 125 ALA A O 1
ATOM 911 N N . LEU A 1 126 ? -5.749 -7.238 -1.156 1.00 96.25 126 LEU A N 1
ATOM 912 C CA . LEU A 1 126 ? -4.998 -7.628 0.029 1.00 96.25 126 LEU A CA 1
ATOM 913 C C . LEU A 1 126 ? -5.951 -8.026 1.152 1.00 96.25 126 LEU A C 1
ATOM 915 O O . LEU A 1 126 ? -6.926 -7.328 1.438 1.00 96.25 126 LEU A O 1
ATOM 919 N N . LEU A 1 127 ? -5.626 -9.129 1.821 1.00 96.81 127 LEU A N 1
ATOM 920 C CA . LEU A 1 127 ? -6.206 -9.503 3.101 1.00 96.81 127 LEU A CA 1
ATOM 921 C C . LEU A 1 127 ? -5.187 -9.197 4.197 1.00 96.81 127 LEU A C 1
ATOM 923 O O . LEU A 1 127 ? -4.098 -9.771 4.224 1.00 96.81 127 LEU A O 1
ATOM 927 N N . GLU A 1 128 ? -5.552 -8.301 5.103 1.00 95.19 128 GLU A N 1
ATOM 928 C CA . GLU A 1 128 ? -4.701 -7.819 6.186 1.00 95.19 128 GLU A CA 1
ATOM 929 C C . GLU A 1 128 ? -5.290 -8.169 7.553 1.00 95.19 128 GLU A C 1
ATOM 931 O O . GLU A 1 128 ? -6.503 -8.116 7.766 1.00 95.19 128 GLU A O 1
ATOM 936 N N . TYR A 1 129 ? -4.407 -8.453 8.505 1.00 94.50 129 TYR A N 1
ATOM 937 C CA . TYR A 1 129 ? -4.718 -8.561 9.921 1.00 94.50 129 TYR A CA 1
ATOM 938 C C . TYR A 1 129 ? -4.049 -7.424 10.695 1.00 94.50 129 TYR A C 1
ATOM 940 O O . TYR A 1 129 ? -2.869 -7.128 10.494 1.00 94.50 129 TYR A O 1
ATOM 948 N N . ARG A 1 130 ? -4.802 -6.787 11.591 1.00 91.69 130 ARG A N 1
ATOM 949 C CA . ARG A 1 130 ? -4.389 -5.621 12.370 1.00 91.69 130 ARG A CA 1
ATOM 950 C C . ARG A 1 130 ? -4.054 -6.004 13.805 1.00 91.69 130 ARG A C 1
ATOM 952 O O . ARG A 1 130 ? -4.781 -6.729 14.477 1.00 91.69 130 ARG A O 1
ATOM 959 N N . LEU A 1 131 ? -2.952 -5.453 14.290 1.00 90.12 131 LEU A N 1
ATOM 960 C CA . LEU A 1 131 ? -2.455 -5.598 15.648 1.00 90.12 131 LEU A CA 1
ATOM 961 C C . LEU A 1 131 ? -2.255 -4.220 16.266 1.00 90.12 131 LEU A C 1
ATOM 963 O O . LEU A 1 131 ? -1.498 -3.398 15.753 1.00 90.12 131 LEU A O 1
ATOM 967 N N . ALA A 1 132 ? -2.888 -3.982 17.410 1.00 85.88 132 ALA A N 1
ATOM 968 C CA . ALA A 1 132 ? -2.577 -2.831 18.243 1.00 85.88 132 ALA A CA 1
ATOM 969 C C . ALA A 1 132 ? -1.453 -3.200 19.220 1.00 85.88 132 ALA A C 1
ATOM 971 O O . ALA A 1 132 ? -1.573 -4.154 19.988 1.00 85.88 132 ALA A O 1
ATOM 972 N N . ALA A 1 133 ? -0.370 -2.429 19.223 1.00 81.62 133 ALA A N 1
ATOM 973 C CA . ALA A 1 133 ? 0.734 -2.588 20.162 1.00 81.62 133 ALA A CA 1
ATOM 974 C C . ALA A 1 133 ? 1.085 -1.248 20.814 1.00 81.62 133 ALA A C 1
ATOM 976 O O . ALA A 1 133 ? 0.814 -0.181 20.270 1.00 81.62 133 ALA A O 1
ATOM 977 N N . ARG A 1 134 ? 1.699 -1.286 21.999 1.00 79.00 134 ARG A N 1
ATOM 978 C CA . ARG A 1 134 ? 2.238 -0.087 22.655 1.00 79.00 134 ARG A CA 1
ATOM 979 C C . ARG A 1 134 ? 3.759 -0.137 22.642 1.00 79.00 134 ARG A C 1
ATOM 981 O O . ARG A 1 134 ? 4.341 -0.988 23.305 1.00 79.00 134 ARG A O 1
ATOM 988 N N . LEU A 1 135 ? 4.396 0.796 21.936 1.00 75.88 135 LEU A N 1
ATOM 989 C CA . LEU A 1 135 ? 5.854 0.945 21.909 1.00 75.88 135 LEU A CA 1
ATOM 990 C C . LEU A 1 135 ? 6.227 2.251 22.612 1.00 75.88 135 LEU A C 1
ATOM 992 O O . LEU A 1 135 ? 5.789 3.330 22.219 1.00 75.88 135 LEU A O 1
ATOM 996 N N . GLY A 1 136 ? 6.982 2.154 23.711 1.00 78.12 136 GLY A N 1
ATOM 997 C CA . GLY A 1 136 ? 7.348 3.324 24.521 1.00 78.12 136 GLY A CA 1
ATOM 998 C C . GLY A 1 136 ? 6.149 4.050 25.150 1.00 78.12 136 GLY A C 1
ATOM 999 O O . GLY A 1 136 ? 6.203 5.256 25.354 1.00 78.12 136 GLY A O 1
ATOM 1000 N N . GLY A 1 137 ? 5.046 3.336 25.412 1.00 78.62 137 GLY A N 1
ATOM 1001 C CA . GLY A 1 137 ? 3.807 3.906 25.960 1.00 78.62 137 GLY A CA 1
ATOM 1002 C C . GLY A 1 137 ? 2.864 4.525 24.922 1.00 78.62 137 GLY A C 1
ATOM 1003 O O . GLY A 1 137 ? 1.707 4.779 25.250 1.00 78.62 137 GLY A O 1
ATOM 1004 N N . ASN A 1 138 ? 3.310 4.691 23.674 1.00 70.12 138 ASN A N 1
ATOM 1005 C CA . ASN A 1 138 ? 2.481 5.199 22.586 1.00 70.12 138 ASN A CA 1
ATOM 1006 C C . ASN A 1 138 ? 1.760 4.045 21.872 1.00 70.12 138 ASN A C 1
ATOM 1008 O O . ASN A 1 138 ? 2.397 3.023 21.594 1.00 70.12 138 ASN A O 1
ATOM 1012 N N . PRO A 1 139 ? 0.452 4.167 21.585 1.00 79.31 139 PRO A N 1
ATOM 1013 C CA . PRO A 1 139 ? -0.271 3.174 20.805 1.00 79.31 139 PRO A CA 1
ATOM 1014 C C . PRO A 1 139 ? 0.135 3.255 19.328 1.00 79.31 139 PRO A C 1
ATOM 1016 O O . PRO A 1 139 ? 0.143 4.329 18.733 1.00 79.31 139 PRO A O 1
ATOM 1019 N N . PHE A 1 140 ? 0.430 2.102 18.744 1.00 80.81 140 PHE A N 1
ATOM 1020 C CA . PHE A 1 140 ? 0.673 1.904 17.323 1.00 80.81 140 PHE A CA 1
ATOM 1021 C C . PHE A 1 140 ? -0.276 0.831 16.802 1.00 80.81 140 PHE A C 1
ATOM 1023 O O . PHE A 1 140 ? -0.541 -0.161 17.483 1.00 80.81 140 PHE A O 1
ATOM 1030 N N . LEU A 1 141 ? -0.760 1.031 15.583 1.00 86.69 141 LEU A N 1
ATOM 1031 C CA . LEU A 1 141 ? -1.497 0.025 14.836 1.00 86.69 141 LEU A CA 1
ATOM 1032 C C . LEU A 1 141 ? -0.569 -0.514 13.751 1.00 86.69 141 LEU A C 1
ATOM 1034 O O . LEU A 1 141 ? -0.008 0.260 12.980 1.00 86.69 141 LEU A O 1
ATOM 1038 N N . PHE A 1 142 ? -0.397 -1.823 13.711 1.00 90.69 142 PHE A N 1
ATOM 1039 C CA . PHE A 1 142 ? 0.337 -2.531 12.673 1.00 90.69 142 PHE A CA 1
ATOM 1040 C C . PHE A 1 142 ? -0.662 -3.340 11.863 1.00 90.69 142 PHE A C 1
ATOM 1042 O O . PHE A 1 142 ? -1.590 -3.901 12.442 1.00 90.69 142 PHE A O 1
ATOM 1049 N N . SER A 1 143 ? -0.475 -3.437 10.554 1.00 92.44 143 SER A N 1
ATOM 1050 C CA . SER A 1 143 ? -1.141 -4.464 9.759 1.00 92.44 143 SER A CA 1
ATOM 1051 C C . SER A 1 143 ? -0.111 -5.324 9.051 1.00 92.44 143 SER A C 1
ATOM 1053 O O . SER A 1 143 ? 0.984 -4.869 8.728 1.00 92.44 143 SER A O 1
ATOM 1055 N N . PHE A 1 144 ? -0.431 -6.594 8.859 1.00 95.00 144 PHE A N 1
ATOM 1056 C CA . PHE A 1 144 ? 0.345 -7.486 8.013 1.00 95.00 144 PHE A CA 1
ATOM 1057 C C . PHE A 1 144 ? -0.612 -8.387 7.257 1.00 95.00 144 PHE A C 1
ATOM 1059 O O . PHE A 1 144 ? -1.714 -8.680 7.722 1.00 95.00 144 PHE A O 1
ATOM 1066 N N . GLY A 1 145 ? -0.196 -8.836 6.089 1.00 95.44 145 GLY A N 1
ATOM 1067 C CA . GLY A 1 145 ? -1.049 -9.672 5.279 1.00 95.44 145 GLY A CA 1
ATOM 1068 C C . GLY A 1 145 ? -0.443 -9.966 3.933 1.00 95.44 145 GLY A C 1
ATOM 1069 O O . GLY A 1 145 ? 0.767 -9.849 3.723 1.00 95.44 145 GLY A O 1
ATOM 1070 N N . GLY A 1 146 ? -1.317 -10.318 3.011 1.00 96.50 146 GLY A N 1
ATOM 1071 C CA . GLY A 1 146 ? -0.924 -10.515 1.638 1.00 96.50 146 GLY A CA 1
ATOM 1072 C C . GLY A 1 146 ? -2.114 -10.711 0.730 1.00 96.50 146 GLY A C 1
ATOM 1073 O O . GLY A 1 146 ? -3.272 -10.699 1.152 1.00 96.50 146 GLY A O 1
ATOM 1074 N N . GLY A 1 147 ? -1.810 -10.882 -0.541 1.00 96.62 147 GLY A N 1
ATOM 1075 C CA . GLY A 1 147 ? -2.814 -11.059 -1.559 1.00 96.62 147 GLY A CA 1
ATOM 1076 C C . GLY A 1 147 ? -2.192 -11.122 -2.934 1.00 96.62 147 GLY A C 1
ATOM 1077 O O . GLY A 1 147 ? -1.094 -11.652 -3.111 1.00 96.62 147 GLY A O 1
ATOM 1078 N N . VAL A 1 148 ? -2.925 -10.607 -3.906 1.00 97.00 148 VAL A N 1
ATOM 1079 C CA . VAL A 1 148 ? -2.571 -10.707 -5.317 1.00 97.00 148 VAL A CA 1
ATOM 1080 C C . VAL A 1 148 ? -2.785 -9.372 -5.998 1.00 97.00 148 VAL A C 1
ATOM 1082 O O . VAL A 1 148 ? -3.608 -8.568 -5.563 1.00 97.00 148 VAL A O 1
ATOM 1085 N N . GLY A 1 149 ? -2.066 -9.142 -7.081 1.00 95.31 149 GLY A N 1
ATOM 1086 C CA . GLY A 1 149 ? -2.262 -7.963 -7.902 1.00 95.31 149 GLY A CA 1
ATOM 1087 C C . GLY A 1 149 ? -1.752 -8.168 -9.310 1.00 95.31 149 GLY A C 1
ATOM 1088 O O . GLY A 1 149 ? -1.139 -9.188 -9.628 1.00 95.31 149 GLY A O 1
ATOM 1089 N N . MET A 1 150 ? -2.022 -7.183 -10.151 1.00 94.44 150 MET A N 1
ATOM 1090 C CA . MET A 1 150 ? -1.496 -7.123 -11.501 1.00 94.44 150 MET A CA 1
ATOM 1091 C C . MET A 1 150 ? -0.956 -5.736 -11.802 1.00 94.44 150 MET A C 1
ATOM 1093 O O . MET A 1 150 ? -1.495 -4.725 -11.343 1.00 94.44 150 MET A O 1
ATOM 1097 N N . ILE A 1 151 ? 0.100 -5.712 -12.600 1.00 91.50 151 ILE A N 1
ATOM 1098 C CA . ILE A 1 151 ? 0.691 -4.506 -13.160 1.00 91.50 151 ILE A CA 1
ATOM 1099 C C . ILE A 1 151 ? 0.680 -4.624 -14.668 1.00 91.50 151 ILE A C 1
ATOM 1101 O O . ILE A 1 151 ? 0.949 -5.689 -15.217 1.00 91.50 151 ILE A O 1
ATOM 1105 N N . PHE A 1 152 ? 0.384 -3.500 -15.295 1.00 92.12 152 PHE A N 1
ATOM 1106 C CA . PHE A 1 152 ? 0.424 -3.308 -16.723 1.00 92.12 152 PHE A CA 1
ATOM 1107 C C . PHE A 1 152 ? 1.295 -2.081 -16.977 1.00 92.12 152 PHE A C 1
ATOM 1109 O O . PHE A 1 152 ? 0.972 -0.974 -16.526 1.00 92.12 152 PHE A O 1
ATOM 1116 N N . ASP A 1 153 ? 2.406 -2.295 -17.667 1.00 90.19 153 ASP A N 1
ATOM 1117 C CA . ASP A 1 153 ? 3.305 -1.235 -18.095 1.00 90.19 153 ASP A CA 1
ATOM 1118 C C . ASP A 1 153 ? 3.227 -1.077 -19.605 1.00 90.19 153 ASP A C 1
ATOM 1120 O O . ASP A 1 153 ? 3.478 -2.017 -20.359 1.00 90.19 153 ASP A O 1
ATOM 1124 N N . ASP A 1 154 ? 2.919 0.139 -20.028 1.00 89.88 154 ASP A N 1
ATOM 1125 C CA . ASP A 1 154 ? 3.049 0.580 -21.407 1.00 89.88 154 ASP A CA 1
ATOM 1126 C C . ASP A 1 154 ? 4.393 1.301 -21.527 1.00 89.88 154 ASP A C 1
ATOM 1128 O O . ASP A 1 154 ? 4.578 2.379 -20.951 1.00 89.88 154 ASP A O 1
ATOM 1132 N N . VAL A 1 155 ? 5.359 0.646 -22.171 1.00 84.88 155 VAL A N 1
ATOM 1133 C CA . VAL A 1 155 ? 6.753 1.099 -22.241 1.00 84.88 155 VAL A CA 1
ATOM 1134 C C . VAL A 1 155 ? 7.041 1.634 -23.636 1.00 84.88 155 VAL A C 1
ATOM 1136 O O . VAL A 1 155 ? 6.941 0.892 -24.619 1.00 84.88 155 VAL A O 1
ATOM 1139 N N . ASP A 1 156 ? 7.482 2.887 -23.706 1.00 82.88 156 ASP A N 1
ATOM 1140 C CA . ASP A 1 156 ? 8.056 3.474 -24.913 1.00 82.88 156 ASP A CA 1
ATOM 1141 C C . ASP A 1 156 ? 9.587 3.388 -24.812 1.00 82.88 156 ASP A C 1
ATOM 1143 O O . ASP A 1 156 ? 10.230 4.038 -23.991 1.00 82.88 156 ASP A O 1
ATOM 1147 N N . GLU A 1 157 ? 10.185 2.536 -25.640 1.00 79.81 157 GLU A N 1
ATOM 1148 C CA . GLU A 1 157 ? 11.613 2.239 -25.633 1.00 79.81 157 GLU A CA 1
ATOM 1149 C C . GLU A 1 157 ? 12.318 2.968 -26.781 1.00 79.81 157 GLU A C 1
ATOM 1151 O O . GLU A 1 157 ? 12.054 2.704 -27.960 1.00 79.81 157 GLU A O 1
ATOM 1156 N N . LEU A 1 158 ? 13.277 3.840 -26.459 1.00 79.69 158 LEU A N 1
ATOM 1157 C CA . LEU A 1 158 ? 14.176 4.425 -27.452 1.00 79.69 158 LEU A CA 1
ATOM 1158 C C . LEU A 1 158 ? 15.499 3.653 -27.475 1.00 79.69 158 LEU A C 1
ATOM 1160 O O . LEU A 1 158 ? 16.385 3.876 -26.652 1.00 79.69 158 LEU A O 1
ATOM 1164 N N . VAL A 1 159 ? 15.659 2.762 -28.457 1.00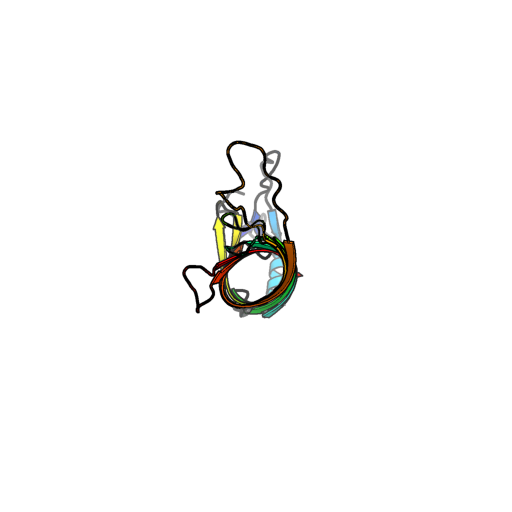 78.31 159 VAL A N 1
ATOM 1165 C CA . VAL A 1 159 ? 16.884 1.964 -28.613 1.00 78.31 159 VAL A CA 1
ATOM 1166 C C . VAL A 1 159 ? 17.829 2.640 -29.598 1.00 78.31 159 VAL A C 1
ATOM 1168 O O . VAL A 1 159 ? 17.553 2.695 -30.801 1.00 78.31 159 VAL A O 1
ATOM 1171 N N . GLY A 1 160 ? 18.971 3.119 -29.105 1.00 76.44 160 GLY A N 1
ATOM 1172 C CA . GLY A 1 160 ? 20.088 3.555 -29.941 1.00 76.44 160 GLY A CA 1
ATOM 1173 C C . GLY A 1 160 ? 21.021 2.388 -30.268 1.00 76.44 160 GLY A C 1
ATOM 1174 O O . GLY A 1 160 ? 21.730 1.902 -29.392 1.00 76.44 160 GLY A O 1
ATOM 1175 N N . LYS A 1 161 ? 21.068 1.953 -31.532 1.00 77.06 161 LYS A N 1
ATOM 1176 C CA . LYS A 1 161 ? 22.028 0.943 -32.005 1.00 77.06 161 LYS A CA 1
ATOM 1177 C C . LYS A 1 161 ? 23.127 1.596 -32.829 1.00 77.06 161 LYS A C 1
ATOM 1179 O O . LYS A 1 161 ? 22.852 2.249 -33.833 1.00 77.06 161 LYS A O 1
ATOM 1184 N N . GLY A 1 162 ? 24.372 1.379 -32.424 1.00 74.19 162 GLY A N 1
ATOM 1185 C CA . GLY A 1 162 ? 25.563 1.732 -33.191 1.00 74.19 162 GLY A CA 1
ATOM 1186 C C . GLY A 1 162 ? 26.489 0.529 -33.285 1.00 74.19 162 GLY A C 1
ATOM 1187 O O . GLY A 1 162 ? 26.683 -0.179 -32.301 1.00 74.19 162 GLY A O 1
ATOM 1188 N N . SER A 1 163 ? 27.058 0.288 -34.463 1.00 72.00 163 SER A N 1
ATOM 1189 C CA . SER A 1 163 ? 28.102 -0.721 -34.642 1.00 72.00 163 SER A CA 1
ATOM 1190 C C . SER A 1 163 ? 29.440 -0.017 -34.783 1.00 72.00 163 SER A C 1
ATOM 1192 O O . SER A 1 163 ? 29.612 0.815 -35.672 1.00 72.00 163 SER A O 1
ATOM 1194 N N . VAL A 1 164 ? 30.395 -0.364 -33.922 1.00 71.75 164 VAL A N 1
ATOM 1195 C CA . VAL A 1 164 ? 31.776 0.104 -34.046 1.00 71.75 164 VAL A CA 1
ATOM 1196 C C . VAL A 1 164 ? 32.574 -0.977 -34.749 1.00 71.75 164 VAL A C 1
ATOM 1198 O O . VAL A 1 164 ? 32.780 -2.059 -34.203 1.00 71.75 164 VAL A O 1
ATOM 1201 N N . ASP A 1 165 ? 33.041 -0.685 -35.957 1.00 71.69 165 ASP A N 1
ATOM 1202 C CA . ASP A 1 165 ? 34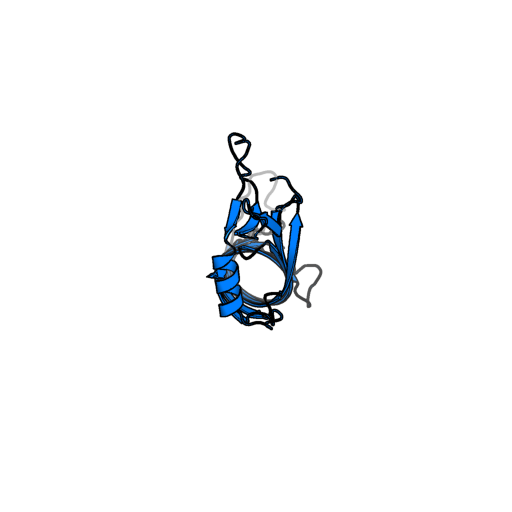.028 -1.540 -36.598 1.00 71.69 165 ASP A CA 1
ATOM 1203 C C . ASP A 1 165 ? 35.416 -1.245 -36.016 1.00 71.69 165 ASP A C 1
ATOM 1205 O O . ASP A 1 165 ? 36.057 -0.242 -36.342 1.00 71.69 165 ASP A O 1
ATOM 1209 N N . ALA A 1 166 ? 35.882 -2.143 -35.149 1.00 68.44 166 ALA A N 1
ATOM 1210 C CA . ALA A 1 166 ? 37.177 -2.048 -34.483 1.00 68.44 166 ALA A CA 1
ATOM 1211 C C . ALA A 1 166 ? 38.375 -2.071 -35.452 1.00 68.44 166 ALA A C 1
ATOM 1213 O O . ALA A 1 166 ? 39.466 -1.652 -35.072 1.00 68.44 166 ALA A O 1
ATOM 1214 N N . THR A 1 167 ? 38.200 -2.541 -36.694 1.00 72.25 167 THR A N 1
ATOM 1215 C CA . THR A 1 167 ? 39.276 -2.512 -37.700 1.00 72.25 167 THR A CA 1
ATOM 1216 C C . THR A 1 167 ? 39.417 -1.149 -38.374 1.00 72.25 167 THR A C 1
ATOM 1218 O O . THR A 1 167 ? 40.518 -0.781 -38.787 1.00 72.25 167 THR A O 1
ATOM 1221 N N . THR A 1 168 ? 38.330 -0.375 -38.421 1.00 64.50 168 THR A N 1
ATOM 1222 C CA . THR A 1 168 ? 38.279 0.943 -39.067 1.00 64.50 168 THR A CA 1
ATOM 1223 C C . THR A 1 168 ? 38.451 2.081 -38.050 1.00 64.50 168 THR A C 1
ATOM 1225 O O . THR A 1 168 ? 39.099 3.090 -38.336 1.00 64.50 168 THR A O 1
ATOM 1228 N N . CYS A 1 169 ? 37.957 1.902 -36.822 1.00 68.12 169 CYS A N 1
ATOM 1229 C CA . CYS A 1 169 ? 38.180 2.814 -35.702 1.00 68.12 169 CYS A CA 1
ATOM 1230 C C . CYS A 1 169 ? 39.503 2.480 -34.979 1.00 68.12 169 CYS A C 1
ATOM 1232 O O . CYS A 1 169 ? 39.510 1.800 -33.957 1.00 68.12 169 CYS A O 1
ATOM 1234 N N . GLY A 1 170 ? 40.640 2.942 -35.512 1.00 68.56 170 GLY A N 1
ATOM 1235 C CA . GLY A 1 170 ? 41.947 2.860 -34.836 1.00 68.56 170 GLY A CA 1
ATOM 1236 C C . GLY A 1 170 ? 42.066 3.750 -33.577 1.00 68.56 170 GLY A C 1
ATOM 1237 O O . GLY A 1 170 ? 41.079 4.112 -32.948 1.00 68.56 170 GLY A O 1
ATOM 1238 N N . ALA A 1 171 ? 43.284 4.186 -33.218 1.00 61.84 171 ALA A N 1
ATOM 1239 C CA . ALA A 1 171 ? 43.586 4.983 -32.006 1.00 61.84 171 ALA A CA 1
ATOM 1240 C C . ALA A 1 171 ? 43.089 6.455 -32.011 1.00 61.84 171 ALA A C 1
ATOM 1242 O O . ALA A 1 171 ? 43.580 7.283 -31.243 1.00 61.84 171 ALA A O 1
ATOM 1243 N N . THR A 1 172 ? 42.145 6.816 -32.880 1.00 66.12 172 THR A N 1
ATOM 1244 C CA . THR A 1 172 ? 41.645 8.195 -33.031 1.00 66.12 172 THR A CA 1
ATOM 1245 C C . THR A 1 172 ? 40.127 8.254 -32.897 1.00 66.12 172 THR A C 1
ATOM 1247 O O . THR A 1 172 ? 39.449 7.243 -33.044 1.00 66.12 172 THR A O 1
ATOM 1250 N N . LYS A 1 173 ? 39.599 9.447 -32.578 1.00 69.25 173 LYS A N 1
ATOM 1251 C CA . LYS A 1 173 ? 38.159 9.701 -32.417 1.00 69.25 173 LYS A CA 1
ATOM 1252 C C . LYS A 1 173 ? 37.391 9.176 -33.635 1.00 69.25 173 LYS A C 1
ATOM 1254 O O . LYS A 1 173 ? 37.633 9.641 -34.745 1.00 69.25 173 LYS A O 1
ATOM 1259 N N . CYS A 1 174 ? 36.479 8.237 -33.405 1.00 73.75 174 CYS A N 1
ATOM 1260 C CA . CYS A 1 174 ? 35.629 7.653 -34.434 1.00 73.75 174 CYS A CA 1
ATOM 1261 C C . CYS A 1 174 ? 34.206 8.198 -34.287 1.00 73.75 174 CYS A C 1
ATOM 1263 O O . CYS A 1 174 ? 33.683 8.252 -33.172 1.00 73.75 174 CYS A O 1
ATOM 1265 N N . ASN A 1 175 ? 33.593 8.601 -35.398 1.00 76.94 175 ASN A N 1
ATOM 1266 C CA . ASN A 1 175 ? 32.169 8.916 -35.431 1.00 76.94 175 ASN A CA 1
ATOM 1267 C C . ASN A 1 175 ? 31.406 7.610 -35.654 1.00 76.94 175 ASN A C 1
ATOM 1269 O O . ASN A 1 175 ? 31.717 6.871 -36.585 1.00 76.94 175 ASN A O 1
ATOM 1273 N N . VAL A 1 176 ? 30.439 7.328 -34.786 1.00 75.69 176 VAL A N 1
ATOM 1274 C CA . VAL A 1 176 ? 29.572 6.152 -34.880 1.00 75.69 176 VAL A CA 1
ATOM 1275 C C . VAL A 1 176 ? 28.181 6.650 -35.227 1.00 75.69 176 VAL A C 1
ATOM 1277 O O . VAL A 1 176 ? 27.608 7.434 -34.469 1.00 75.69 176 VAL A O 1
ATOM 1280 N N . ASP A 1 177 ? 27.648 6.206 -36.361 1.00 78.94 177 ASP A N 1
ATOM 1281 C CA . ASP A 1 177 ? 26.259 6.480 -36.705 1.00 78.94 177 ASP A CA 1
ATOM 1282 C C . ASP A 1 177 ? 25.355 5.674 -35.768 1.00 78.94 177 ASP A C 1
ATOM 1284 O O . ASP A 1 177 ? 25.400 4.442 -35.723 1.00 78.94 177 ASP A O 1
ATOM 1288 N N . LEU A 1 178 ? 24.550 6.390 -34.985 1.00 79.50 178 LEU A N 1
ATOM 1289 C CA . LEU A 1 178 ? 23.551 5.803 -34.104 1.00 79.50 178 LEU A CA 1
ATOM 1290 C C . LEU A 1 178 ? 22.217 5.754 -34.844 1.00 79.50 178 LEU A C 1
ATOM 1292 O O . LEU A 1 178 ? 21.673 6.784 -35.243 1.00 79.50 178 LEU A O 1
ATOM 1296 N N . THR A 1 179 ? 21.682 4.550 -35.016 1.00 83.00 179 THR A N 1
ATOM 1297 C CA . THR A 1 179 ? 20.309 4.351 -35.478 1.00 83.00 179 THR A CA 1
ATOM 1298 C C . THR A 1 179 ? 19.400 4.274 -34.264 1.00 83.00 179 THR A C 1
ATOM 1300 O O . THR A 1 179 ? 19.532 3.362 -33.451 1.00 83.00 179 THR A O 1
ATOM 1303 N N . TYR A 1 180 ? 18.464 5.212 -34.154 1.00 82.00 180 TYR A N 1
ATOM 1304 C CA . TYR A 1 180 ? 17.457 5.211 -33.099 1.00 82.00 180 TYR A CA 1
ATOM 1305 C C . TYR A 1 180 ? 16.188 4.532 -33.602 1.00 82.00 180 TYR A C 1
ATOM 1307 O O . TYR A 1 180 ? 15.655 4.900 -34.648 1.00 82.00 180 TYR A O 1
ATOM 1315 N N . THR A 1 181 ? 15.707 3.541 -32.861 1.00 84.12 181 THR A N 1
ATOM 1316 C CA . THR A 1 181 ? 14.412 2.903 -33.110 1.00 84.12 181 THR A CA 1
ATOM 1317 C C . THR A 1 181 ? 13.536 3.116 -31.890 1.00 84.12 181 THR A C 1
ATOM 1319 O O . THR A 1 181 ? 13.935 2.748 -30.790 1.00 84.12 181 THR A O 1
ATOM 1322 N N . ASN A 1 182 ? 12.357 3.703 -32.090 1.00 84.75 182 ASN A N 1
ATOM 1323 C CA . ASN A 1 182 ? 11.325 3.729 -31.061 1.00 84.75 182 ASN A CA 1
ATOM 1324 C C . ASN A 1 182 ? 10.520 2.425 -31.154 1.00 84.75 182 ASN A C 1
ATOM 1326 O O . ASN A 1 182 ? 10.038 2.066 -32.235 1.00 84.75 182 ASN A O 1
ATOM 1330 N N . ARG A 1 183 ? 10.415 1.707 -30.040 1.00 83.81 183 ARG A N 1
ATOM 1331 C CA . ARG A 1 183 ? 9.653 0.473 -29.909 1.00 83.81 183 ARG A CA 1
ATOM 1332 C C . ARG A 1 183 ? 8.698 0.607 -28.732 1.00 83.81 183 ARG A C 1
ATOM 1334 O O . ARG A 1 183 ? 9.126 0.872 -27.622 1.00 83.81 183 ARG A O 1
ATOM 1341 N N . ARG A 1 184 ? 7.422 0.313 -28.963 1.00 84.31 184 ARG A N 1
ATOM 1342 C CA . ARG A 1 184 ? 6.442 0.165 -27.886 1.00 84.31 184 ARG A CA 1
ATOM 1343 C C . ARG A 1 184 ? 6.385 -1.289 -27.435 1.00 84.31 184 ARG A C 1
ATOM 1345 O O . ARG A 1 184 ? 6.329 -2.188 -28.284 1.00 84.31 184 ARG A O 1
ATOM 1352 N N . THR A 1 185 ? 6.430 -1.526 -26.132 1.00 83.81 185 THR A N 1
ATOM 1353 C CA . THR A 1 185 ? 6.281 -2.863 -25.548 1.00 83.81 185 THR A CA 1
ATOM 1354 C C . THR A 1 185 ? 5.339 -2.826 -24.361 1.00 83.81 185 THR A C 1
ATOM 1356 O O . THR A 1 185 ? 5.553 -2.038 -23.445 1.00 83.81 185 THR A O 1
ATOM 1359 N N . ASP A 1 186 ? 4.372 -3.737 -24.353 1.00 86.75 186 ASP A N 1
ATOM 1360 C CA . ASP A 1 186 ? 3.490 -3.958 -23.211 1.00 86.75 186 ASP A CA 1
ATOM 1361 C C . ASP A 1 186 ? 4.126 -5.003 -22.280 1.00 86.75 186 ASP A C 1
ATOM 1363 O O . ASP A 1 186 ? 4.634 -6.033 -22.747 1.00 86.75 186 ASP A O 1
ATOM 1367 N N . ARG A 1 187 ? 4.128 -4.744 -20.969 1.00 83.25 187 ARG A N 1
ATOM 1368 C CA . ARG A 1 187 ? 4.543 -5.715 -19.947 1.00 83.25 187 ARG A CA 1
ATOM 1369 C C . ARG A 1 187 ? 3.418 -5.903 -18.937 1.00 83.25 187 ARG A C 1
ATOM 1371 O O . ARG A 1 187 ? 3.159 -5.027 -18.117 1.00 83.25 187 ARG A O 1
ATOM 1378 N N . ASP A 1 188 ? 2.828 -7.091 -18.958 1.00 89.50 188 ASP A N 1
ATOM 1379 C CA . ASP A 1 188 ? 1.755 -7.472 -18.047 1.00 89.50 188 ASP A CA 1
ATOM 1380 C C . ASP A 1 188 ? 2.281 -8.500 -17.050 1.00 89.50 188 ASP A C 1
ATOM 1382 O O . ASP A 1 188 ? 2.882 -9.506 -17.436 1.00 89.50 188 ASP A O 1
ATOM 1386 N N . GLN A 1 189 ? 2.064 -8.260 -15.760 1.00 87.31 189 GLN A N 1
ATOM 1387 C CA . GLN A 1 189 ? 2.591 -9.111 -14.701 1.00 87.31 189 GLN A CA 1
ATOM 1388 C C . GLN A 1 189 ? 1.540 -9.394 -13.645 1.00 87.31 189 GLN A C 1
ATOM 1390 O O . GLN A 1 189 ? 0.890 -8.489 -13.123 1.00 87.31 189 GLN A O 1
ATOM 1395 N N . PHE A 1 190 ? 1.422 -10.670 -13.293 1.00 91.56 190 PHE A N 1
ATOM 1396 C CA . PHE A 1 190 ? 0.705 -11.107 -12.109 1.00 91.56 190 PHE A CA 1
ATOM 1397 C C . PHE A 1 190 ? 1.667 -11.170 -10.922 1.00 91.56 190 PHE A C 1
ATOM 1399 O O . PHE A 1 190 ? 2.813 -11.593 -11.062 1.00 91.56 190 PHE A O 1
ATOM 1406 N N . MET A 1 191 ? 1.202 -10.760 -9.746 1.00 91.25 191 MET A N 1
ATOM 1407 C CA . MET A 1 191 ? 2.025 -10.700 -8.545 1.00 91.25 191 MET A CA 1
ATOM 1408 C C . MET A 1 191 ? 1.324 -11.319 -7.347 1.00 91.25 191 MET A C 1
ATOM 1410 O O . MET A 1 191 ? 0.139 -11.088 -7.105 1.00 91.25 191 MET A O 1
ATOM 1414 N N . VAL A 1 192 ? 2.108 -12.022 -6.535 1.00 93.12 192 VAL A N 1
ATOM 1415 C CA . VAL A 1 192 ? 1.779 -12.330 -5.143 1.00 93.12 192 VAL A CA 1
ATOM 1416 C C . VAL A 1 192 ? 2.378 -11.235 -4.275 1.00 93.12 192 VAL A C 1
ATOM 1418 O O . VAL A 1 192 ? 3.563 -10.933 -4.392 1.00 93.12 192 VAL A O 1
ATOM 1421 N N . ILE A 1 193 ? 1.567 -10.627 -3.414 1.00 93.31 193 ILE A N 1
ATOM 1422 C CA . ILE A 1 193 ? 1.953 -9.447 -2.638 1.00 93.31 193 ILE A CA 1
ATOM 1423 C C . ILE A 1 193 ? 1.962 -9.800 -1.157 1.00 93.31 193 ILE A C 1
ATOM 1425 O O . ILE A 1 193 ? 0.954 -10.251 -0.620 1.00 93.31 193 ILE A O 1
ATOM 1429 N N . GLY A 1 194 ? 3.083 -9.560 -0.484 1.00 93.06 194 GLY A N 1
ATOM 1430 C CA . GLY A 1 194 ? 3.143 -9.438 0.971 1.00 93.06 194 GLY A CA 1
ATOM 1431 C C . GLY A 1 194 ? 3.007 -7.972 1.370 1.00 93.06 194 GLY A C 1
ATOM 1432 O O . GLY A 1 194 ? 3.588 -7.108 0.718 1.00 93.06 194 GLY A O 1
ATOM 1433 N N . THR A 1 195 ? 2.253 -7.673 2.427 1.00 93.81 195 THR A N 1
ATOM 1434 C CA . THR A 1 195 ? 2.062 -6.290 2.887 1.00 93.81 195 THR A CA 1
ATOM 1435 C C . THR A 1 195 ? 2.325 -6.132 4.378 1.00 93.81 195 THR A C 1
ATOM 1437 O O . THR A 1 195 ? 2.007 -7.016 5.180 1.00 93.81 195 THR A O 1
ATOM 1440 N N . ILE A 1 196 ? 2.915 -4.993 4.743 1.00 93.06 196 ILE A N 1
ATOM 1441 C CA . ILE A 1 196 ? 3.068 -4.524 6.121 1.00 93.06 196 ILE A CA 1
ATOM 1442 C C . ILE A 1 196 ? 2.642 -3.055 6.181 1.00 93.06 196 ILE A C 1
ATOM 1444 O O . ILE A 1 196 ? 3.183 -2.209 5.467 1.00 93.06 196 ILE A O 1
ATOM 1448 N N . GLY A 1 197 ? 1.697 -2.742 7.063 1.00 87.94 197 GLY A N 1
ATOM 1449 C CA . GLY A 1 197 ? 1.197 -1.397 7.317 1.00 87.94 197 GLY A CA 1
ATOM 1450 C C . GLY A 1 197 ? 1.609 -0.854 8.684 1.00 87.94 197 GLY A C 1
ATOM 1451 O O . GLY A 1 197 ? 1.611 -1.570 9.687 1.00 87.94 197 GLY A O 1
ATOM 1452 N N . LEU A 1 198 ? 1.925 0.441 8.724 1.00 86.19 198 LEU A N 1
ATOM 1453 C CA . LEU A 1 198 ? 2.112 1.232 9.939 1.00 86.19 198 LEU A CA 1
ATOM 1454 C C . LEU A 1 198 ? 0.996 2.280 10.011 1.00 86.19 198 LEU A C 1
ATOM 1456 O O . LEU A 1 198 ? 1.020 3.313 9.335 1.00 86.19 198 LEU A O 1
ATOM 1460 N N . GLY A 1 199 ? 0.002 2.004 10.847 1.00 83.25 199 GLY A N 1
ATOM 1461 C CA . GLY A 1 199 ? -1.233 2.771 10.922 1.00 83.25 199 GLY A CA 1
ATOM 1462 C C . GLY A 1 199 ? -2.081 2.637 9.659 1.00 83.25 199 GLY A C 1
ATOM 1463 O O . GLY A 1 199 ? -1.958 1.689 8.889 1.00 83.25 199 GLY A O 1
ATOM 1464 N N . GLU A 1 200 ? -2.947 3.622 9.433 1.00 78.00 200 GLU A N 1
ATOM 1465 C CA . GLU A 1 200 ? -3.739 3.698 8.200 1.00 78.00 200 GLU A CA 1
ATOM 1466 C C . GLU A 1 200 ? -2.965 4.316 7.031 1.00 78.00 200 GLU A C 1
ATOM 1468 O O . GLU A 1 200 ? -3.434 4.252 5.891 1.00 78.00 200 GLU A O 1
ATOM 1473 N N . PHE A 1 201 ? -1.803 4.913 7.319 1.00 78.19 201 PHE A N 1
ATOM 1474 C CA . PHE A 1 201 ? -1.182 5.902 6.444 1.00 78.19 201 PHE A CA 1
ATOM 1475 C C . PHE A 1 201 ? -0.028 5.380 5.597 1.00 78.19 201 PHE A C 1
ATOM 1477 O O . PHE A 1 201 ? 0.146 5.807 4.457 1.00 78.19 201 PHE A O 1
ATOM 1484 N N . PHE A 1 202 ? 0.762 4.468 6.160 1.00 86.81 202 PHE A N 1
ATOM 1485 C CA . PHE A 1 202 ? 1.975 3.962 5.532 1.00 86.81 202 PHE A CA 1
ATOM 1486 C C . PHE A 1 202 ? 1.835 2.470 5.295 1.00 86.81 202 PHE A C 1
ATOM 1488 O O . PHE A 1 202 ? 1.558 1.721 6.232 1.00 86.81 202 PHE A O 1
ATOM 1495 N N . ARG A 1 203 ? 2.054 2.033 4.056 1.00 89.50 203 ARG A N 1
ATOM 1496 C CA . ARG A 1 203 ? 2.097 0.613 3.699 1.00 89.50 203 ARG A CA 1
ATOM 1497 C C . ARG A 1 203 ? 3.311 0.312 2.842 1.00 89.50 203 ARG A C 1
ATOM 1499 O O . ARG A 1 203 ? 3.691 1.105 1.984 1.00 89.50 203 ARG A O 1
ATOM 1506 N N . PHE A 1 204 ? 3.880 -0.860 3.074 1.00 92.50 204 PHE A N 1
ATOM 1507 C CA . PHE A 1 204 ? 4.939 -1.445 2.274 1.00 92.50 204 PHE A CA 1
ATOM 1508 C C . PHE A 1 204 ? 4.409 -2.738 1.675 1.00 92.50 204 PHE A C 1
ATOM 1510 O O . PHE A 1 204 ? 4.103 -3.681 2.401 1.00 92.50 204 PHE A O 1
ATOM 1517 N N . ASN A 1 205 ? 4.307 -2.758 0.355 1.00 90.75 205 ASN A N 1
ATOM 1518 C CA . ASN A 1 205 ? 3.935 -3.918 -0.429 1.00 90.75 205 ASN A CA 1
ATOM 1519 C C . ASN A 1 205 ? 5.199 -4.472 -1.090 1.00 90.75 205 ASN A C 1
ATOM 1521 O O . ASN A 1 205 ? 5.986 -3.734 -1.685 1.00 90.75 205 ASN A O 1
ATOM 1525 N N . LEU A 1 206 ? 5.383 -5.779 -0.984 1.00 91.69 2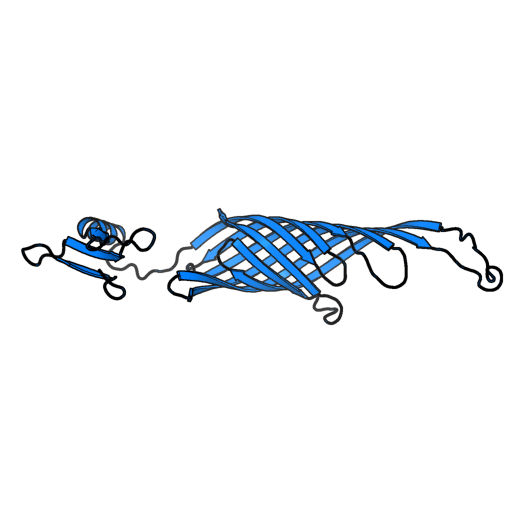06 LEU A N 1
ATOM 1526 C CA . LEU A 1 206 ? 6.436 -6.520 -1.656 1.00 91.69 206 LEU A CA 1
ATOM 1527 C C . LEU A 1 206 ? 5.770 -7.540 -2.575 1.00 91.69 206 LEU A C 1
ATOM 1529 O O . LEU A 1 206 ? 5.184 -8.513 -2.103 1.00 91.69 206 LEU A O 1
ATOM 1533 N N . GLY A 1 207 ? 5.806 -7.259 -3.873 1.00 88.69 207 GLY A N 1
ATOM 1534 C CA . GLY A 1 207 ? 5.250 -8.100 -4.924 1.00 88.69 207 GLY A CA 1
ATOM 1535 C C . GLY A 1 207 ? 6.315 -9.001 -5.537 1.00 88.69 207 GLY A C 1
ATOM 1536 O O . GLY A 1 207 ? 7.433 -8.550 -5.782 1.00 88.69 207 GLY A O 1
ATOM 1537 N N . PHE A 1 208 ? 5.950 -10.247 -5.820 1.00 89.94 208 PHE A N 1
ATOM 1538 C CA . PHE A 1 208 ? 6.774 -11.207 -6.551 1.00 89.94 208 PHE A CA 1
ATOM 1539 C C . PHE A 1 208 ? 5.965 -11.818 -7.687 1.00 89.94 208 PHE A C 1
ATOM 1541 O O . PHE A 1 208 ? 4.806 -12.191 -7.477 1.00 89.94 208 PHE A O 1
ATOM 1548 N N . ASN A 1 209 ? 6.570 -11.960 -8.864 1.00 87.44 209 ASN A N 1
ATOM 1549 C CA . ASN A 1 209 ? 5.974 -12.761 -9.928 1.00 87.44 209 ASN A CA 1
ATOM 1550 C C . ASN A 1 209 ? 6.245 -14.249 -9.635 1.00 87.44 209 ASN A C 1
ATOM 1552 O O . ASN A 1 209 ? 7.412 -14.636 -9.540 1.00 87.44 209 ASN A O 1
ATOM 1556 N N . PRO A 1 210 ? 5.213 -15.097 -9.473 1.00 83.12 210 PRO A N 1
ATOM 1557 C CA . PRO A 1 210 ? 5.418 -16.518 -9.203 1.00 83.12 210 PRO A CA 1
ATOM 1558 C C . PRO A 1 210 ? 6.120 -17.263 -10.347 1.00 83.12 210 PRO A C 1
ATOM 1560 O O . PRO A 1 210 ? 6.734 -18.296 -10.087 1.00 83.12 210 PRO A O 1
ATOM 1563 N N . ASP A 1 211 ? 6.053 -16.749 -11.578 1.00 83.25 211 ASP A N 1
ATOM 1564 C CA . ASP A 1 211 ? 6.661 -17.393 -12.745 1.00 83.25 211 ASP A CA 1
ATOM 1565 C C . ASP A 1 211 ? 8.172 -17.120 -12.864 1.00 83.25 211 ASP A C 1
ATOM 1567 O O . ASP A 1 211 ? 8.859 -17.820 -13.607 1.00 83.25 211 ASP A O 1
ATOM 1571 N N . ASP A 1 212 ? 8.702 -16.133 -12.131 1.00 79.94 212 ASP A N 1
ATOM 1572 C CA . ASP A 1 212 ? 10.099 -15.699 -12.247 1.00 79.94 212 ASP A CA 1
ATOM 1573 C C . ASP A 1 212 ? 10.637 -15.093 -10.935 1.00 79.94 212 ASP A C 1
ATOM 1575 O O . ASP A 1 212 ? 10.885 -13.901 -10.795 1.00 79.94 212 ASP A O 1
ATOM 1579 N N . PHE A 1 213 ? 10.798 -15.930 -9.913 1.00 70.19 213 PHE A N 1
ATOM 1580 C CA . PHE A 1 213 ? 11.103 -15.460 -8.558 1.00 70.19 213 PHE A CA 1
ATOM 1581 C C . PHE A 1 213 ? 12.490 -14.801 -8.399 1.00 70.19 213 PHE A C 1
ATOM 1583 O O . PHE A 1 213 ? 12.685 -14.026 -7.461 1.00 70.19 213 PHE A O 1
ATOM 1590 N N . GLU A 1 214 ? 13.457 -15.122 -9.266 1.00 68.56 214 GLU A N 1
ATOM 1591 C CA . GLU A 1 214 ? 14.841 -14.633 -9.142 1.00 68.56 214 GLU A CA 1
ATOM 1592 C C . GLU A 1 214 ? 15.007 -13.210 -9.691 1.00 68.56 214 GLU A C 1
ATOM 1594 O O . GLU A 1 214 ? 15.704 -12.408 -9.066 1.00 68.56 214 GLU A O 1
ATOM 1599 N N . ASP A 1 215 ? 14.295 -12.865 -10.768 1.00 69.50 215 ASP A N 1
ATOM 1600 C CA . ASP A 1 215 ? 14.457 -11.580 -11.458 1.00 69.50 215 ASP A CA 1
ATOM 1601 C C . ASP A 1 215 ? 13.217 -10.669 -11.376 1.00 69.50 215 ASP A C 1
ATOM 1603 O O . ASP A 1 215 ? 13.261 -9.511 -11.806 1.00 69.50 215 ASP A O 1
ATOM 1607 N N . SER A 1 216 ? 12.121 -11.145 -10.769 1.00 73.06 216 SER A N 1
ATOM 1608 C CA . SER A 1 216 ? 10.840 -10.435 -10.739 1.00 73.06 216 SER A CA 1
ATOM 1609 C C . SER A 1 216 ? 10.334 -10.095 -9.338 1.00 73.06 216 SER A C 1
ATOM 1611 O O . SER A 1 216 ? 9.429 -10.743 -8.799 1.00 73.06 216 SER A O 1
ATOM 1613 N N . TYR A 1 217 ? 10.849 -9.006 -8.764 1.00 80.06 217 TYR A N 1
ATOM 1614 C CA . TYR A 1 217 ? 10.271 -8.405 -7.563 1.00 80.06 217 TYR A CA 1
ATOM 1615 C C . TYR A 1 217 ? 9.955 -6.923 -7.753 1.00 80.06 217 TYR A C 1
ATOM 1617 O O . TYR A 1 217 ? 10.650 -6.184 -8.450 1.00 80.06 217 TYR A O 1
ATOM 1625 N N . MET A 1 218 ? 8.924 -6.466 -7.054 1.00 83.06 218 MET A N 1
ATOM 1626 C CA . MET A 1 218 ? 8.595 -5.056 -6.938 1.00 83.06 218 MET A CA 1
ATOM 1627 C C . MET A 1 218 ? 8.440 -4.691 -5.469 1.00 83.06 218 MET A C 1
ATOM 1629 O O . MET A 1 218 ? 7.631 -5.266 -4.742 1.00 83.06 218 MET A O 1
ATOM 1633 N N . LEU A 1 219 ? 9.175 -3.666 -5.052 1.00 85.94 219 LEU A N 1
ATOM 1634 C CA . LEU A 1 219 ? 8.928 -2.976 -3.800 1.00 85.94 219 LEU A CA 1
ATOM 1635 C C . LEU A 1 219 ? 8.057 -1.751 -4.071 1.00 85.94 219 LEU A C 1
ATOM 1637 O O . LEU A 1 219 ? 8.394 -0.904 -4.897 1.00 85.94 219 LEU A O 1
ATOM 1641 N N . GLN A 1 220 ? 6.956 -1.640 -3.343 1.00 85.62 220 GLN A N 1
ATOM 1642 C CA . GLN A 1 220 ? 6.008 -0.543 -3.450 1.00 85.62 220 GLN A CA 1
ATOM 1643 C C . GLN A 1 220 ? 5.766 0.043 -2.057 1.00 85.62 220 GLN A C 1
ATOM 1645 O O . GLN A 1 220 ? 5.422 -0.669 -1.117 1.00 85.62 220 GLN A O 1
ATOM 1650 N N . ALA A 1 221 ? 5.939 1.354 -1.915 1.00 86.75 221 ALA A N 1
ATOM 1651 C CA . ALA A 1 221 ? 5.585 2.082 -0.703 1.00 86.75 221 ALA A CA 1
ATOM 1652 C C . ALA A 1 221 ? 4.397 2.999 -0.999 1.00 86.75 221 ALA A C 1
ATOM 1654 O O . ALA A 1 221 ? 4.466 3.859 -1.882 1.00 86.75 221 ALA A O 1
ATOM 1655 N N . ILE A 1 222 ? 3.309 2.794 -0.260 1.00 85.50 222 ILE A N 1
ATOM 1656 C CA . ILE A 1 222 ? 2.063 3.541 -0.392 1.00 85.50 222 ILE A CA 1
ATOM 1657 C C . ILE A 1 222 ? 1.922 4.493 0.791 1.00 85.50 222 ILE A C 1
ATOM 1659 O O . ILE A 1 222 ? 1.997 4.092 1.956 1.00 85.50 222 ILE A O 1
ATOM 1663 N N . PHE A 1 223 ? 1.654 5.751 0.462 1.00 86.81 223 PHE A N 1
ATOM 1664 C CA . PHE A 1 223 ? 1.421 6.842 1.392 1.00 86.81 223 PHE A CA 1
ATOM 1665 C C . PHE A 1 223 ? 0.032 7.402 1.115 1.00 86.81 223 PHE A C 1
ATOM 1667 O O . PHE A 1 223 ? -0.186 8.070 0.105 1.00 86.81 223 PHE A O 1
ATOM 1674 N N . GLY A 1 224 ? -0.931 7.117 1.982 1.00 77.00 224 GLY A N 1
ATOM 1675 C CA . GLY A 1 224 ? -2.316 7.517 1.751 1.00 77.00 224 GLY A CA 1
ATOM 1676 C C . GLY A 1 224 ? -3.061 7.791 3.038 1.00 77.00 224 GLY A C 1
ATOM 1677 O O . GLY A 1 224 ? -2.564 7.521 4.120 1.00 77.00 224 GLY A O 1
ATOM 1678 N N . MET A 1 225 ? -4.260 8.342 2.936 1.00 74.00 225 MET A N 1
ATOM 1679 C CA . MET A 1 225 ? -5.172 8.469 4.070 1.00 74.00 225 MET A CA 1
ATOM 1680 C C . MET A 1 225 ? -6.467 7.756 3.713 1.00 74.00 225 MET A C 1
ATOM 1682 O O . MET A 1 225 ? -6.995 7.978 2.625 1.00 74.00 225 MET A O 1
ATOM 1686 N N . ASN A 1 226 ? -6.961 6.912 4.618 1.00 73.50 226 ASN A N 1
ATOM 1687 C CA . ASN A 1 226 ? -8.333 6.421 4.550 1.00 73.50 226 ASN A CA 1
ATOM 1688 C C . ASN A 1 226 ? -9.254 7.479 5.170 1.00 73.50 226 ASN A C 1
ATOM 1690 O O . ASN A 1 226 ? -8.930 8.033 6.224 1.00 73.50 226 ASN A O 1
ATOM 1694 N N . ILE A 1 227 ? -10.359 7.758 4.489 1.00 58.44 227 ILE A N 1
ATOM 1695 C CA . ILE A 1 227 ? -11.451 8.651 4.880 1.00 58.44 227 ILE A CA 1
ATOM 1696 C C . ILE A 1 227 ? -12.682 7.791 5.162 1.00 58.44 227 ILE A C 1
ATOM 1698 O O . ILE A 1 227 ? -12.907 6.813 4.402 1.00 58.44 227 ILE A O 1
#

Foldseek 3Di:
DDPVQFQPFDADPVRDGQFTFHFADDDDDDDPPDTDTDGPVVVVVVDVVVDVDCPPQADKDKWKKKFKKWKDAQQWTWIWIKIKIWIQTRVFKIWMKMWTWIKTWGDDPDDFPKTKIKTKIKMWIWIKTWDWDADPNDIKIKIWTWGKMKMKIWIWIWTWDWDDDDVVDDPDDDDTDTDIDTDIDIDMAIWIWIWMDTPQAWMWIWTAGPVCRPRGIMIMIIGMHID